Protein AF-A0AA39PGN2-F1 (afdb_monomer)

Radius of gyration: 19.52 Å; Cα contacts (8 Å, |Δi|>4): 437; chains: 1; bounding box: 48×55×51 Å

Organism: NCBI:txid153914

Secondary structure (DSSP, 8-state):
------S---------HHHHHHHHTTGGGS---EEEEEE-TT-----TTHHHH-HHHHHHHHHGGG--GGG-SPP-HHHHEEEEEE-TT-EEEEE--GGG-EEEEEEEEEEEEEEEEEESS--TTSS-GGGGTTS--SSS---TTTEEEEEEEE-TT-EEEEPTT-EEEEEEEEEEEEEEEEE--GGGHHHHHHHHHHHHHHGGGT-SS--GGGHHHHHHHHHHHHHHHHTT--HHHHHHSS---GGGG------

Structure (mmCIF, N/CA/C/O backbone):
data_AF-A0AA39PGN2-F1
#
_entry.id   AF-A0AA39PGN2-F1
#
loop_
_atom_site.group_PDB
_atom_site.id
_atom_site.type_symbol
_atom_site.label_atom_id
_atom_site.label_alt_id
_atom_site.label_comp_id
_atom_site.label_asym_id
_atom_site.label_entity_id
_atom_site.label_seq_id
_atom_site.pdbx_PDB_ins_code
_atom_site.Cartn_x
_atom_site.Cartn_y
_atom_site.Cartn_z
_atom_site.occupancy
_atom_site.B_iso_or_equiv
_atom_site.auth_seq_id
_atom_site.auth_comp_id
_atom_site.auth_asym_id
_atom_site.auth_atom_id
_atom_site.pdbx_PDB_model_num
ATOM 1 N N . MET A 1 1 ? -18.415 17.694 -13.415 1.00 31.69 1 MET A N 1
ATOM 2 C CA . MET A 1 1 ? -19.362 16.701 -12.862 1.00 31.69 1 MET A CA 1
ATOM 3 C C . MET A 1 1 ? -19.244 16.728 -11.344 1.00 31.69 1 MET A C 1
ATOM 5 O O . MET A 1 1 ? -18.151 16.452 -10.867 1.00 31.69 1 MET A O 1
ATOM 9 N N . PRO A 1 2 ? -20.279 17.119 -10.584 1.00 32.47 2 PRO A N 1
ATOM 10 C CA . PRO A 1 2 ? -20.216 17.149 -9.128 1.00 32.47 2 PRO A CA 1
ATOM 11 C C . PRO A 1 2 ? -20.753 15.826 -8.560 1.00 32.47 2 PRO A C 1
ATOM 13 O O . PRO A 1 2 ? -21.958 15.642 -8.433 1.00 32.47 2 PRO A O 1
ATOM 16 N N . LEU A 1 3 ? -19.855 14.893 -8.248 1.00 35.69 3 LEU A N 1
ATOM 17 C CA . LEU A 1 3 ? -20.137 13.663 -7.494 1.00 35.69 3 LEU A CA 1
ATOM 18 C C . LEU A 1 3 ? -19.070 13.539 -6.406 1.00 35.69 3 LEU A C 1
ATOM 20 O O . LEU A 1 3 ? -18.087 12.825 -6.562 1.00 35.69 3 LEU A O 1
ATOM 24 N N . LEU A 1 4 ? -19.188 14.334 -5.344 1.00 40.91 4 LEU A N 1
ATOM 25 C CA . LEU A 1 4 ? -18.175 14.361 -4.288 1.00 40.91 4 LEU A CA 1
ATOM 26 C C . LEU A 1 4 ? -18.772 14.849 -2.967 1.00 40.91 4 LEU A C 1
ATOM 28 O O . LEU A 1 4 ? -18.291 15.822 -2.407 1.00 40.91 4 LEU A O 1
ATOM 32 N N . ASP A 1 5 ? -19.845 14.217 -2.474 1.00 38.22 5 ASP A N 1
ATOM 33 C CA . ASP A 1 5 ? -20.341 14.581 -1.135 1.00 38.22 5 ASP A CA 1
ATOM 34 C C . ASP A 1 5 ? -21.150 13.507 -0.387 1.00 38.22 5 ASP A C 1
ATOM 36 O O . ASP A 1 5 ? -22.209 13.792 0.165 1.00 38.22 5 ASP A O 1
ATOM 40 N N . ARG A 1 6 ? -20.693 12.246 -0.372 1.00 40.28 6 ARG A N 1
ATOM 41 C CA . ARG A 1 6 ? -21.237 11.224 0.554 1.00 40.28 6 ARG A CA 1
ATOM 42 C C . ARG A 1 6 ? -20.185 10.248 1.091 1.00 40.28 6 ARG A C 1
ATOM 44 O O . ARG A 1 6 ? -20.449 9.058 1.220 1.00 40.28 6 ARG A O 1
ATOM 51 N N . ARG A 1 7 ? -18.987 10.730 1.441 1.00 50.00 7 ARG A N 1
ATOM 52 C CA . ARG A 1 7 ? -18.107 9.950 2.332 1.00 50.00 7 ARG A CA 1
ATOM 53 C C . ARG A 1 7 ? -18.645 10.097 3.758 1.00 50.00 7 ARG A C 1
ATOM 55 O O . ARG A 1 7 ? -18.981 11.209 4.160 1.00 50.00 7 ARG A O 1
ATOM 62 N N . LEU A 1 8 ? -18.699 9.015 4.541 1.00 46.84 8 LEU A N 1
ATOM 63 C CA . LEU A 1 8 ? -18.742 9.155 6.003 1.00 46.84 8 LEU A CA 1
ATOM 64 C C . LEU A 1 8 ? -17.598 10.109 6.390 1.00 46.84 8 LEU A C 1
ATOM 66 O O . LEU A 1 8 ? -16.483 9.894 5.903 1.00 46.84 8 LEU A O 1
ATOM 70 N N . PRO A 1 9 ? -17.834 11.173 7.179 1.00 51.56 9 PRO A N 1
ATOM 71 C CA . PRO A 1 9 ? -16.812 12.181 7.414 1.00 51.56 9 PRO A CA 1
ATOM 72 C C . PRO A 1 9 ? -15.645 11.549 8.176 1.00 51.56 9 PRO A C 1
ATOM 74 O O . PRO A 1 9 ? -15.679 11.389 9.394 1.00 51.56 9 PRO A O 1
ATOM 77 N N . THR A 1 10 ? -14.598 11.165 7.446 1.00 60.06 10 THR A N 1
ATOM 78 C CA . THR A 1 10 ? -13.300 10.859 8.035 1.00 60.06 10 THR A CA 1
ATOM 79 C C . THR A 1 10 ? -12.721 12.187 8.491 1.00 60.06 10 THR A C 1
ATOM 81 O O . THR A 1 10 ? -12.282 12.999 7.679 1.00 60.06 10 THR A O 1
ATOM 84 N N . VAL A 1 11 ? -12.777 12.442 9.795 1.00 71.50 11 VAL A N 1
ATOM 85 C CA . VAL A 1 11 ? -12.178 13.641 10.378 1.00 71.50 11 VAL A CA 1
ATOM 86 C C . VAL A 1 11 ? -10.692 13.371 10.561 1.00 71.50 11 VAL A C 1
ATOM 88 O O . VAL A 1 11 ? -10.292 12.598 11.432 1.00 71.50 11 VAL A O 1
ATOM 91 N N . ILE A 1 12 ? -9.871 14.006 9.729 1.00 78.12 12 ILE A N 1
ATOM 92 C CA . ILE A 1 12 ? -8.421 13.992 9.907 1.00 78.12 12 ILE A CA 1
ATOM 93 C C . ILE A 1 12 ? -8.101 14.856 11.127 1.00 78.12 12 ILE A C 1
ATOM 95 O O . ILE A 1 12 ? -8.430 16.041 11.168 1.00 78.12 12 ILE A O 1
ATOM 99 N N . ILE A 1 13 ? -7.462 14.251 12.125 1.00 83.12 13 ILE A N 1
ATOM 100 C CA . ILE A 1 13 ? -6.995 14.936 13.328 1.00 83.12 13 ILE A CA 1
ATOM 101 C C . ILE A 1 13 ? -5.480 14.788 13.447 1.00 83.12 13 ILE A C 1
ATOM 103 O O . ILE A 1 13 ? -4.936 13.704 13.245 1.00 83.12 13 ILE A O 1
ATOM 107 N N . THR A 1 14 ? -4.798 15.863 13.833 1.00 86.50 14 THR A N 1
ATOM 108 C CA . THR A 1 14 ? -3.383 15.802 14.216 1.00 86.50 14 THR A CA 1
ATOM 109 C C . THR A 1 14 ? -3.296 15.551 15.716 1.00 86.50 14 THR A C 1
ATOM 111 O O . THR A 1 14 ? -3.835 16.317 16.516 1.00 86.50 14 THR A O 1
ATOM 114 N N . SER A 1 15 ? -2.637 14.466 16.121 1.00 89.88 15 SER A N 1
ATOM 115 C CA . SER A 1 15 ? -2.435 14.134 17.533 1.00 89.88 15 SER A CA 1
ATOM 116 C C . SER A 1 15 ? -1.174 13.296 17.737 1.00 89.88 15 SER A C 1
ATOM 118 O O . SER A 1 15 ? -0.459 12.987 16.787 1.00 89.88 15 SER A O 1
ATOM 120 N N . THR A 1 16 ? -0.889 12.936 18.985 1.00 92.69 16 THR A N 1
ATOM 121 C CA . THR A 1 16 ? 0.249 12.085 19.342 1.00 92.69 16 THR A CA 1
ATOM 122 C C . THR A 1 16 ? -0.162 10.615 19.405 1.00 92.69 16 THR A C 1
ATOM 124 O O . THR A 1 16 ? -1.328 10.283 19.636 1.00 92.69 16 THR A O 1
ATOM 127 N N . LEU A 1 17 ? 0.812 9.708 19.290 1.00 93.00 17 LEU A N 1
ATOM 128 C CA . LEU A 1 17 ? 0.588 8.282 19.558 1.00 93.00 17 LEU A CA 1
ATOM 129 C C . LEU A 1 17 ? 0.125 8.015 20.993 1.00 93.00 17 LEU A C 1
ATOM 131 O O . LEU A 1 17 ? -0.643 7.084 21.226 1.00 93.00 17 LEU A O 1
ATOM 135 N N . GLN A 1 18 ? 0.514 8.874 21.941 1.00 95.44 18 GLN A N 1
ATOM 136 C CA . GLN A 1 18 ? 0.016 8.808 23.311 1.00 95.44 18 GLN A CA 1
ATOM 137 C C . GLN A 1 18 ? -1.508 8.970 23.366 1.00 95.44 18 GLN A C 1
ATOM 139 O O . GLN A 1 18 ? -2.159 8.299 24.159 1.00 95.44 18 GLN A O 1
ATOM 144 N N . THR A 1 19 ? -2.103 9.808 22.511 1.00 95.50 19 THR A N 1
ATOM 145 C CA . THR A 1 19 ? -3.565 9.927 22.415 1.00 95.50 19 THR A CA 1
ATOM 146 C C . THR A 1 19 ? -4.197 8.614 21.966 1.00 95.50 19 THR A C 1
ATOM 148 O O . THR A 1 19 ? -5.158 8.168 22.585 1.00 95.50 19 THR A O 1
ATOM 151 N N . VAL A 1 20 ? -3.645 7.967 20.933 1.00 95.50 20 VAL A N 1
ATOM 152 C CA . VAL A 1 20 ? -4.143 6.669 20.441 1.00 95.50 20 VAL A CA 1
ATOM 153 C C . VAL A 1 20 ? -4.068 5.613 21.546 1.00 95.50 20 VAL A C 1
ATOM 155 O O . VAL A 1 20 ? -5.051 4.920 21.801 1.00 95.50 20 VAL A O 1
ATOM 158 N N . LEU A 1 21 ? -2.942 5.555 22.263 1.00 95.81 21 LEU A N 1
ATOM 159 C CA . LEU A 1 21 ? -2.748 4.657 23.401 1.00 95.81 21 LEU A CA 1
ATOM 160 C C . LEU A 1 21 ? -3.750 4.933 24.531 1.00 95.81 21 LEU A C 1
ATOM 162 O O . LEU A 1 21 ? -4.375 4.007 25.052 1.00 95.81 21 LEU A O 1
ATOM 166 N N . ASN A 1 22 ? -3.929 6.203 24.899 1.00 97.19 22 ASN A N 1
ATOM 167 C CA . ASN A 1 22 ? -4.840 6.613 25.965 1.00 97.19 22 ASN A CA 1
ATOM 168 C C . ASN A 1 22 ? -6.299 6.292 25.623 1.00 97.19 22 ASN A C 1
ATOM 170 O O . ASN A 1 22 ? -7.040 5.857 26.499 1.00 97.19 22 ASN A O 1
ATOM 174 N N . GLU A 1 23 ? -6.731 6.513 24.379 1.00 96.62 23 GLU A N 1
ATOM 175 C CA . GLU A 1 23 ? -8.086 6.154 23.950 1.00 96.62 23 GLU A CA 1
ATOM 176 C C . GLU A 1 23 ? -8.268 4.635 23.890 1.00 96.62 23 GLU A C 1
ATOM 178 O O . GLU A 1 23 ? -9.234 4.125 24.453 1.00 96.62 23 GLU A O 1
ATOM 183 N N . GLY A 1 24 ? -7.310 3.895 23.323 1.00 95.50 24 GLY A N 1
ATOM 184 C CA . GLY A 1 24 ? -7.363 2.431 23.272 1.00 95.50 24 GLY A CA 1
ATOM 185 C C . GLY A 1 24 ? -7.399 1.772 24.656 1.00 95.50 24 GLY A C 1
ATOM 186 O O . GLY A 1 24 ? -8.099 0.776 24.846 1.00 95.50 24 GLY A O 1
ATOM 187 N N . SER A 1 25 ? -6.722 2.359 25.649 1.00 96.31 25 SER A N 1
ATOM 188 C CA . SER A 1 25 ? -6.693 1.863 27.036 1.00 96.31 25 SER A CA 1
ATOM 189 C C . SER A 1 25 ? -8.029 2.021 27.772 1.00 96.31 25 SER A C 1
ATOM 191 O O . SER A 1 25 ? -8.264 1.349 28.773 1.00 96.31 25 SER A O 1
ATOM 193 N N . LYS A 1 26 ? -8.937 2.877 27.283 1.00 96.81 26 LYS A N 1
ATOM 194 C CA . LYS A 1 26 ? -10.293 3.040 27.845 1.00 96.81 26 LYS A CA 1
ATOM 195 C C . LYS A 1 26 ? -11.265 1.944 27.383 1.00 96.81 26 LYS A C 1
ATOM 197 O O . LYS A 1 26 ? -12.431 1.954 27.793 1.00 96.81 26 LYS A O 1
ATOM 202 N N . GLY A 1 27 ? -10.831 1.024 26.516 1.00 92.50 27 GLY A N 1
ATOM 203 C CA . GLY A 1 27 ? -11.679 -0.018 25.935 1.00 92.50 27 GLY A CA 1
ATOM 204 C C . GLY A 1 27 ? -12.898 0.578 25.226 1.00 92.50 27 GLY A C 1
ATOM 205 O O . GLY A 1 27 ? -12.787 1.572 24.514 1.00 92.50 27 GLY A O 1
ATOM 206 N N . LYS A 1 28 ? -14.094 0.029 25.483 1.00 91.81 28 LYS A N 1
ATOM 207 C CA . LYS A 1 28 ? -15.359 0.465 24.850 1.00 91.81 28 LYS A CA 1
ATOM 208 C C . LYS A 1 28 ? -15.760 1.924 25.130 1.00 91.81 28 LYS A C 1
ATOM 210 O O . LYS A 1 28 ? -16.678 2.424 24.491 1.00 91.81 28 LYS A O 1
ATOM 215 N N . LYS A 1 29 ? -15.130 2.594 26.103 1.00 94.81 29 LYS A N 1
ATOM 216 C CA . LYS A 1 29 ? -15.388 4.010 26.433 1.00 94.81 29 LYS A CA 1
ATOM 217 C C . LYS A 1 29 ? -14.447 4.975 25.703 1.00 94.81 29 LYS A C 1
ATOM 219 O O . LYS A 1 29 ? -14.624 6.186 25.815 1.00 94.81 29 LYS A O 1
ATOM 224 N N . GLY A 1 30 ? -13.414 4.457 25.039 1.00 94.19 30 GLY A N 1
ATOM 225 C CA . GLY A 1 30 ? -12.457 5.251 24.277 1.00 94.19 30 GLY A CA 1
ATOM 226 C C . GLY A 1 30 ? -12.995 5.667 22.917 1.00 94.19 30 GLY A C 1
ATOM 227 O O . GLY A 1 30 ? -13.927 5.066 22.383 1.00 94.19 30 GLY A O 1
ATOM 228 N N . ARG A 1 31 ? -12.385 6.701 22.337 1.00 94.62 31 ARG A N 1
ATOM 229 C CA . ARG A 1 31 ? -12.633 7.050 20.934 1.00 94.62 31 ARG A CA 1
ATOM 230 C C . ARG A 1 31 ? -11.958 6.046 20.004 1.00 94.62 31 ARG A C 1
ATOM 232 O O . ARG A 1 31 ? -10.820 5.642 20.234 1.00 94.62 31 ARG A O 1
ATOM 239 N N . VAL A 1 32 ? -12.640 5.715 18.913 1.00 94.81 32 VAL A N 1
ATOM 240 C CA . VAL A 1 32 ? -12.079 4.904 17.831 1.00 94.81 32 VAL A CA 1
ATOM 241 C C . VAL A 1 32 ? -11.135 5.777 17.010 1.00 94.81 32 VAL A C 1
ATOM 243 O O . VAL A 1 32 ? -11.575 6.680 16.302 1.00 94.81 32 VAL A O 1
ATOM 246 N N . LEU A 1 33 ? -9.833 5.529 17.137 1.00 94.88 33 LEU A N 1
ATOM 247 C CA . LEU A 1 33 ? -8.782 6.256 16.431 1.00 94.88 33 LEU A CA 1
ATOM 248 C C . LEU A 1 33 ? -7.960 5.307 15.561 1.00 94.88 33 LEU A C 1
ATOM 250 O O . LEU A 1 33 ? -7.713 4.160 15.936 1.00 94.88 33 LEU A O 1
ATOM 254 N N . ASN A 1 34 ? -7.504 5.814 14.418 1.00 93.62 34 ASN A N 1
ATOM 255 C CA . ASN A 1 34 ? -6.665 5.077 13.484 1.00 93.62 34 ASN A CA 1
ATOM 256 C C . ASN A 1 34 ? -5.483 5.947 13.045 1.00 93.62 34 ASN A C 1
ATOM 258 O O . ASN A 1 34 ? -5.662 6.909 12.299 1.00 93.62 34 ASN A O 1
ATOM 262 N N . ALA A 1 35 ? -4.281 5.633 13.523 1.00 93.88 35 ALA A N 1
ATOM 263 C CA . ALA A 1 35 ? -3.056 6.236 13.018 1.00 93.88 35 ALA A CA 1
ATOM 264 C C . ALA A 1 35 ? -2.608 5.455 11.778 1.00 93.88 35 ALA A C 1
ATOM 266 O O . ALA A 1 35 ? -2.071 4.356 11.904 1.00 93.88 35 ALA A O 1
ATOM 267 N N . LEU A 1 36 ? -2.882 6.023 10.599 1.00 84.69 36 LEU A N 1
ATOM 268 C CA . LEU A 1 36 ? -2.735 5.358 9.299 1.00 84.69 36 LEU A CA 1
ATOM 269 C C . LEU A 1 36 ? -1.333 5.436 8.684 1.00 84.69 36 LEU A C 1
ATOM 271 O O . LEU A 1 36 ? -1.004 4.653 7.801 1.00 84.69 36 LEU A O 1
ATOM 275 N N . THR A 1 37 ? -0.504 6.387 9.105 1.00 81.94 37 THR A N 1
ATOM 276 C CA . THR A 1 37 ? 0.806 6.585 8.476 1.00 81.94 37 THR A CA 1
ATOM 277 C C . THR A 1 37 ? 1.794 7.086 9.508 1.00 81.94 37 THR A C 1
ATOM 279 O O . THR A 1 37 ? 1.887 8.281 9.784 1.00 81.94 37 THR A O 1
ATOM 282 N N . LEU A 1 38 ? 2.521 6.153 10.114 1.00 92.62 38 LEU A N 1
ATOM 283 C CA . LEU A 1 38 ? 3.641 6.446 11.002 1.00 92.62 38 LEU A CA 1
ATOM 284 C C . LEU A 1 38 ? 4.920 6.095 10.244 1.00 92.62 38 LEU A C 1
ATOM 286 O O . LEU A 1 38 ? 5.187 4.908 10.099 1.00 92.62 38 LEU A O 1
ATOM 290 N N . PRO A 1 39 ? 5.698 7.054 9.717 1.00 92.81 39 PRO A N 1
ATOM 291 C CA . PRO A 1 39 ? 6.915 6.728 8.980 1.00 92.81 39 PRO A CA 1
ATOM 292 C C . PRO A 1 39 ? 7.916 5.960 9.850 1.00 92.81 39 PRO A C 1
ATOM 294 O O . PRO A 1 39 ? 8.272 6.406 10.940 1.00 92.81 39 PRO A O 1
ATOM 297 N N . MET A 1 40 ? 8.399 4.825 9.346 1.00 93.19 40 MET A N 1
ATOM 298 C CA . MET A 1 40 ? 9.321 3.917 10.041 1.00 93.19 40 MET A CA 1
ATOM 299 C C . MET A 1 40 ? 10.557 3.604 9.170 1.00 93.19 40 MET A C 1
ATOM 301 O O . MET A 1 40 ? 10.855 2.433 8.915 1.00 93.19 40 MET A O 1
ATOM 305 N N . PRO A 1 41 ? 11.311 4.618 8.689 1.00 91.69 41 PRO A N 1
ATOM 306 C CA . PRO A 1 41 ? 12.370 4.437 7.684 1.00 91.69 41 PRO A CA 1
ATOM 307 C C . PRO A 1 41 ? 13.551 3.579 8.157 1.00 91.69 41 PRO A C 1
ATOM 309 O O . PRO A 1 41 ? 14.282 3.037 7.334 1.00 91.69 41 PRO A O 1
ATOM 312 N N . ASN A 1 42 ? 13.739 3.456 9.473 1.00 86.88 42 ASN A N 1
ATOM 313 C CA . ASN A 1 42 ? 14.859 2.738 10.086 1.00 86.88 42 ASN A CA 1
ATOM 314 C C . ASN A 1 42 ? 14.466 1.351 10.615 1.00 86.88 42 ASN A C 1
A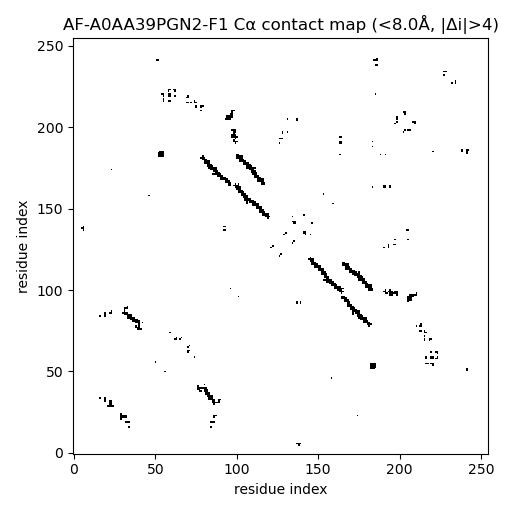TOM 316 O O . ASN A 1 42 ? 15.275 0.687 11.261 1.00 86.88 42 ASN A O 1
ATOM 320 N N . THR A 1 43 ? 13.221 0.920 10.402 1.00 81.62 43 THR A N 1
ATOM 321 C CA . THR A 1 43 ? 12.741 -0.363 10.917 1.00 81.62 43 THR A CA 1
ATOM 322 C C . THR A 1 43 ? 13.175 -1.501 10.010 1.00 81.62 43 THR A C 1
ATOM 324 O O . THR A 1 43 ? 12.832 -1.552 8.833 1.00 81.62 43 THR A O 1
ATOM 327 N N . THR A 1 44 ? 13.908 -2.444 10.592 1.00 67.88 44 THR A N 1
ATOM 328 C CA . THR A 1 44 ? 14.438 -3.636 9.931 1.00 67.88 44 THR A CA 1
ATOM 329 C C . THR A 1 44 ? 13.790 -4.888 10.509 1.00 67.88 44 THR A C 1
ATOM 331 O O . THR A 1 44 ? 14.445 -5.734 11.115 1.00 67.88 44 THR A O 1
ATOM 334 N N . LEU A 1 45 ? 12.474 -5.018 10.336 1.00 72.31 45 LEU A N 1
ATOM 335 C CA . LEU A 1 45 ? 11.818 -6.296 10.594 1.00 72.31 45 LEU A CA 1
ATOM 336 C C . LEU A 1 45 ? 12.164 -7.243 9.444 1.00 72.31 45 LEU A C 1
ATOM 338 O O . LEU A 1 45 ? 11.759 -7.036 8.297 1.00 72.31 45 LEU A O 1
ATOM 342 N N . GLN A 1 46 ? 12.993 -8.244 9.748 1.00 68.00 46 GLN A N 1
ATOM 343 C CA . GLN A 1 46 ? 13.375 -9.246 8.767 1.00 68.00 46 GLN A CA 1
ATOM 344 C C . GLN A 1 46 ? 12.155 -10.072 8.381 1.00 68.00 46 GLN A C 1
ATOM 346 O O . GLN A 1 46 ? 11.499 -10.689 9.214 1.00 68.00 46 GLN A O 1
ATOM 351 N N . SER A 1 47 ? 11.891 -10.100 7.087 1.00 73.81 47 SER A N 1
ATOM 352 C CA . SER A 1 47 ? 10.897 -10.960 6.471 1.00 73.81 47 SER A CA 1
ATOM 353 C C . SER A 1 47 ? 11.614 -11.749 5.391 1.00 73.81 47 SER A C 1
ATOM 355 O O . SER A 1 47 ? 12.138 -11.142 4.448 1.00 73.81 47 SER A O 1
ATOM 357 N N . ALA A 1 48 ? 11.648 -13.074 5.536 1.00 74.06 48 ALA A N 1
ATOM 358 C CA . ALA A 1 48 ? 12.123 -13.951 4.475 1.00 74.06 48 ALA A CA 1
ATOM 359 C C . ALA A 1 48 ? 11.404 -13.595 3.159 1.00 74.06 48 ALA A C 1
ATOM 361 O O . ALA A 1 48 ? 10.254 -13.152 3.181 1.00 74.06 48 ALA A O 1
ATOM 362 N N . LEU A 1 49 ? 12.093 -13.746 2.026 1.00 80.12 49 LEU A N 1
ATOM 363 C CA . LEU A 1 49 ? 11.560 -13.533 0.672 1.00 80.12 49 LEU A CA 1
ATOM 364 C C . LEU A 1 49 ? 11.231 -12.078 0.277 1.00 80.12 49 LEU A C 1
ATOM 366 O O . LEU A 1 49 ? 11.049 -11.806 -0.905 1.00 80.12 49 LEU A O 1
ATOM 370 N N . PHE A 1 50 ? 11.204 -11.094 1.190 1.00 89.25 50 PHE A N 1
ATOM 371 C CA . PHE A 1 50 ? 10.858 -9.716 0.787 1.00 89.25 50 PHE A CA 1
ATOM 372 C C . PHE A 1 50 ? 11.831 -9.137 -0.244 1.00 89.25 50 PHE A C 1
ATOM 374 O O . PHE A 1 50 ? 11.409 -8.488 -1.195 1.00 89.25 50 PHE A O 1
ATOM 381 N N . HIS A 1 51 ? 13.127 -9.413 -0.092 1.00 85.81 51 HIS A N 1
ATOM 382 C CA . HIS A 1 51 ? 14.133 -8.994 -1.068 1.00 85.81 51 HIS A CA 1
ATOM 383 C C . HIS A 1 51 ? 13.962 -9.663 -2.440 1.00 85.81 51 HIS A C 1
ATOM 385 O O . HIS A 1 51 ? 14.413 -9.095 -3.429 1.00 85.81 51 HIS A O 1
ATOM 391 N N . GLU A 1 52 ? 13.298 -10.819 -2.503 1.00 86.25 52 GLU A N 1
ATOM 392 C CA . GLU A 1 52 ? 13.034 -11.551 -3.746 1.00 86.25 52 GLU A CA 1
ATOM 393 C C . GLU A 1 52 ? 11.852 -10.956 -4.516 1.00 86.25 52 GLU A C 1
ATOM 395 O O . GLU A 1 52 ? 11.814 -11.037 -5.734 1.00 86.25 52 GLU A O 1
ATOM 400 N N . VAL A 1 53 ? 10.903 -10.301 -3.840 1.00 89.12 53 VAL A N 1
ATOM 401 C CA . VAL A 1 53 ? 9.742 -9.673 -4.503 1.00 89.12 53 VAL A CA 1
ATOM 402 C C . VAL A 1 53 ? 9.899 -8.159 -4.681 1.00 89.12 53 VAL A C 1
ATOM 404 O O . VAL A 1 53 ? 9.312 -7.557 -5.577 1.00 89.12 53 VAL A O 1
ATOM 407 N N . ALA A 1 54 ? 10.720 -7.509 -3.856 1.00 92.75 54 ALA A N 1
ATOM 408 C CA . ALA A 1 54 ? 10.907 -6.062 -3.851 1.00 92.75 54 ALA A CA 1
ATOM 409 C C . ALA A 1 54 ? 11.997 -5.599 -4.838 1.00 92.75 54 ALA A C 1
ATOM 411 O O . ALA A 1 54 ? 12.982 -4.975 -4.439 1.00 92.75 54 ALA A O 1
ATOM 412 N N . SER A 1 55 ? 11.808 -5.842 -6.139 1.00 93.00 55 SER A N 1
ATOM 413 C CA . SER A 1 55 ? 12.818 -5.570 -7.182 1.00 93.00 55 SER A CA 1
ATOM 414 C C . SER A 1 55 ? 13.335 -4.124 -7.209 1.00 93.00 55 SER A C 1
ATOM 416 O O . SER A 1 55 ? 14.492 -3.885 -7.557 1.00 93.00 55 SER A O 1
ATOM 418 N N . HIS A 1 56 ? 12.516 -3.151 -6.798 1.00 93.00 56 HIS A N 1
ATOM 419 C CA . HIS A 1 56 ? 12.942 -1.753 -6.663 1.00 93.00 56 HIS A CA 1
ATOM 420 C C . HIS A 1 56 ? 14.156 -1.557 -5.730 1.00 93.00 56 HIS A C 1
ATOM 422 O O . HIS A 1 56 ? 14.957 -0.654 -5.969 1.00 93.00 56 HIS A O 1
ATOM 428 N N . LEU A 1 57 ? 14.341 -2.402 -4.706 1.00 92.12 57 LEU A N 1
ATOM 429 C CA . LEU A 1 57 ? 15.491 -2.321 -3.798 1.00 92.12 57 LEU A CA 1
ATOM 430 C C . LEU A 1 57 ? 16.805 -2.623 -4.529 1.00 92.12 57 LEU A C 1
ATOM 432 O O . LEU A 1 57 ? 17.771 -1.863 -4.412 1.00 92.12 57 LEU A O 1
ATOM 436 N N . GLU A 1 58 ? 16.833 -3.700 -5.318 1.00 91.00 58 GLU A N 1
ATOM 437 C CA . GLU A 1 58 ? 18.010 -4.060 -6.114 1.00 91.00 58 GLU A CA 1
ATOM 438 C C . GLU A 1 58 ? 18.233 -3.044 -7.240 1.00 91.00 58 GLU A C 1
ATOM 440 O O . GLU A 1 58 ? 19.363 -2.605 -7.461 1.00 91.00 58 GLU A O 1
ATOM 445 N N . ALA A 1 59 ? 17.158 -2.575 -7.885 1.00 92.00 59 ALA A N 1
ATOM 446 C CA . ALA A 1 59 ? 17.245 -1.528 -8.896 1.00 92.00 59 ALA A CA 1
ATOM 447 C C . ALA A 1 59 ? 17.911 -0.260 -8.339 1.00 92.00 59 ALA A C 1
ATOM 449 O O . ALA A 1 59 ? 18.874 0.232 -8.931 1.00 92.00 59 ALA A O 1
ATOM 450 N N . CYS A 1 60 ? 17.479 0.230 -7.171 1.00 91.38 60 CYS A N 1
ATOM 451 C CA . CYS A 1 60 ? 18.098 1.372 -6.492 1.00 91.38 60 CYS A CA 1
ATOM 452 C C . CYS A 1 60 ? 19.578 1.127 -6.176 1.00 91.38 60 CYS A C 1
ATOM 454 O O . CYS A 1 60 ? 20.419 1.988 -6.439 1.00 91.38 60 CYS A O 1
ATOM 456 N N . LYS A 1 61 ? 19.920 -0.052 -5.650 1.00 89.56 61 LYS A N 1
ATOM 457 C CA . LYS A 1 61 ? 21.302 -0.418 -5.314 1.00 89.56 61 LYS A CA 1
ATOM 458 C C . LYS A 1 61 ? 22.216 -0.413 -6.543 1.00 89.56 61 LYS A C 1
ATOM 460 O O . LYS A 1 61 ? 23.292 0.178 -6.496 1.00 89.56 61 LYS A O 1
ATOM 465 N N . VAL A 1 62 ? 21.788 -1.027 -7.646 1.00 88.00 62 VAL A N 1
ATOM 466 C CA . VAL A 1 62 ? 22.590 -1.174 -8.876 1.00 88.00 62 VAL A CA 1
ATOM 467 C C . VAL A 1 62 ? 22.764 0.147 -9.625 1.00 88.00 62 VAL A C 1
ATOM 469 O O . VAL A 1 62 ? 23.772 0.341 -10.311 1.00 88.00 62 VAL A O 1
ATOM 472 N N . THR A 1 63 ? 21.781 1.040 -9.527 1.00 89.31 63 THR A N 1
ATOM 473 C CA . THR A 1 63 ? 21.734 2.285 -10.307 1.00 89.31 63 THR A CA 1
ATOM 474 C C . THR A 1 63 ? 22.186 3.517 -9.525 1.00 89.31 63 THR A C 1
ATOM 476 O O . THR A 1 63 ? 22.397 4.564 -10.133 1.00 89.31 63 THR A O 1
ATOM 479 N N . ARG A 1 64 ? 22.435 3.400 -8.211 1.00 83.94 64 ARG A N 1
ATOM 480 C CA . ARG A 1 64 ? 22.956 4.489 -7.362 1.00 83.94 64 ARG A CA 1
ATOM 481 C C . ARG A 1 64 ? 24.239 5.126 -7.915 1.00 83.94 64 ARG A C 1
ATOM 483 O O . ARG A 1 64 ? 24.456 6.314 -7.716 1.00 83.94 64 ARG A O 1
ATOM 490 N N . SER A 1 65 ? 25.079 4.362 -8.615 1.00 79.38 65 SER A N 1
ATOM 491 C CA . SER A 1 65 ? 26.347 4.849 -9.178 1.00 79.38 65 SER A CA 1
ATOM 492 C C . SER A 1 65 ? 26.231 5.511 -10.557 1.00 79.38 65 SER A C 1
ATOM 494 O O . SER A 1 65 ? 27.237 5.987 -11.072 1.00 79.38 65 SER A O 1
ATOM 496 N N . ILE A 1 66 ? 25.039 5.562 -11.166 1.00 80.31 66 ILE A N 1
ATOM 497 C CA . ILE A 1 66 ? 24.850 6.109 -12.525 1.00 80.31 66 ILE A CA 1
ATOM 498 C C . ILE A 1 66 ? 25.057 7.638 -12.567 1.00 80.31 66 ILE A C 1
ATOM 500 O O . ILE A 1 66 ? 25.275 8.186 -13.643 1.00 80.31 66 ILE A O 1
ATOM 504 N N . GLY A 1 67 ? 25.048 8.327 -11.418 1.00 69.44 67 GLY A N 1
ATOM 505 C CA . GLY A 1 67 ? 25.452 9.738 -11.319 1.00 69.44 67 GLY A CA 1
ATOM 506 C C . GLY A 1 67 ? 24.557 10.720 -12.083 1.00 69.44 67 GLY A C 1
ATOM 507 O O . GLY A 1 67 ? 25.001 11.808 -12.425 1.00 69.44 67 GLY A O 1
ATOM 508 N N . SER A 1 68 ? 23.314 10.334 -12.386 1.00 77.50 68 SER A N 1
ATOM 509 C CA . SER A 1 68 ? 22.326 11.200 -13.037 1.00 77.50 68 SER A CA 1
ATOM 510 C C . SER A 1 68 ? 21.549 12.001 -11.996 1.00 77.50 68 SER A C 1
ATOM 512 O O . SER A 1 68 ? 21.061 11.411 -11.034 1.00 77.50 68 SER A O 1
ATOM 514 N N . ASP A 1 69 ? 21.338 13.297 -12.238 1.00 75.94 69 ASP A N 1
ATOM 515 C CA . ASP A 1 69 ? 20.514 14.168 -11.383 1.00 75.94 69 ASP A CA 1
ATOM 516 C C . ASP A 1 69 ? 19.099 13.607 -11.153 1.00 75.94 69 ASP A C 1
ATOM 518 O O . ASP A 1 69 ? 18.545 13.722 -10.063 1.00 75.94 69 ASP A O 1
ATOM 522 N N . LEU A 1 70 ? 18.535 12.914 -12.151 1.00 71.50 70 LEU A N 1
ATOM 523 C CA . LEU A 1 70 ? 17.225 12.256 -12.052 1.00 71.50 70 LEU A CA 1
ATOM 524 C C . LEU A 1 70 ? 17.214 11.079 -11.062 1.00 71.50 70 LEU A C 1
ATOM 526 O O . LEU A 1 70 ? 16.174 10.767 -10.489 1.00 71.50 70 LEU A O 1
ATOM 530 N N . LEU A 1 71 ? 18.363 10.431 -10.861 1.00 81.00 71 LEU A N 1
ATOM 531 C CA . LEU A 1 71 ? 18.560 9.320 -9.921 1.00 81.00 71 LEU A CA 1
ATOM 532 C C . LEU A 1 71 ? 19.250 9.770 -8.623 1.00 81.00 71 LEU A C 1
ATOM 534 O O . LEU A 1 71 ? 19.514 8.941 -7.754 1.00 81.00 71 LEU A O 1
ATOM 538 N N . ALA A 1 72 ? 19.561 11.064 -8.494 1.00 79.25 72 ALA A N 1
ATOM 539 C CA . ALA A 1 72 ? 20.193 11.644 -7.312 1.00 79.25 72 ALA A CA 1
ATOM 540 C C . ALA A 1 72 ? 19.188 11.928 -6.185 1.00 79.25 72 ALA A C 1
ATOM 542 O O . ALA A 1 72 ? 19.594 12.228 -5.060 1.00 79.25 72 ALA A O 1
ATOM 543 N N . ALA A 1 73 ? 17.883 11.836 -6.468 1.00 84.44 73 ALA A N 1
ATOM 544 C CA . ALA A 1 73 ? 16.856 12.001 -5.452 1.00 84.44 73 ALA A CA 1
ATOM 545 C C . ALA A 1 73 ? 17.020 10.951 -4.327 1.00 84.44 73 ALA A C 1
ATOM 547 O O . ALA A 1 73 ? 17.364 9.796 -4.599 1.00 84.44 73 ALA A O 1
ATOM 548 N N . PRO A 1 74 ? 16.789 11.329 -3.054 1.00 87.88 74 PRO A N 1
ATOM 549 C CA . PRO A 1 74 ? 16.939 10.412 -1.932 1.00 87.88 74 PRO A CA 1
ATOM 550 C C . PRO A 1 74 ? 16.034 9.184 -2.052 1.00 87.88 74 PRO A C 1
ATOM 552 O O . PRO A 1 74 ? 14.905 9.267 -2.532 1.00 87.88 74 PRO A O 1
ATOM 555 N N . PHE A 1 75 ? 16.510 8.048 -1.538 1.00 90.94 75 PHE A N 1
ATOM 556 C CA . PHE A 1 75 ? 15.681 6.852 -1.415 1.00 90.94 75 PHE A CA 1
ATOM 557 C C . PHE A 1 75 ? 14.493 7.135 -0.468 1.00 90.94 75 PHE A C 1
ATOM 559 O O . PHE A 1 75 ? 14.728 7.565 0.667 1.00 90.94 75 PHE A O 1
ATOM 566 N N . PRO A 1 76 ? 13.236 6.885 -0.886 1.00 93.50 76 PRO A N 1
ATOM 567 C CA . PRO A 1 76 ? 12.033 7.308 -0.166 1.00 93.50 76 PRO A CA 1
ATOM 568 C C . PRO A 1 76 ? 11.683 6.350 0.988 1.00 93.50 76 PRO A C 1
ATOM 570 O O . PRO A 1 76 ? 10.594 5.785 1.058 1.00 93.50 76 PRO A O 1
ATOM 573 N N . ALA A 1 77 ? 12.618 6.140 1.921 1.00 92.69 77 ALA A N 1
ATOM 574 C CA . ALA A 1 77 ? 12.466 5.177 3.019 1.00 92.69 77 ALA A CA 1
ATOM 575 C C . ALA A 1 77 ? 11.244 5.463 3.911 1.00 92.69 77 ALA A C 1
ATOM 577 O O . ALA A 1 77 ? 10.596 4.535 4.387 1.00 92.69 77 ALA A O 1
ATOM 578 N N . ALA A 1 78 ? 10.932 6.744 4.131 1.00 92.38 78 ALA A N 1
ATOM 579 C CA . ALA A 1 78 ? 9.811 7.175 4.965 1.00 92.38 78 ALA A CA 1
ATOM 580 C C . ALA A 1 78 ? 8.441 6.927 4.312 1.00 92.38 78 ALA A C 1
ATOM 582 O O . ALA A 1 78 ? 7.458 6.776 5.031 1.00 92.38 78 ALA A O 1
ATOM 583 N N . ALA A 1 79 ? 8.384 6.874 2.978 1.00 92.56 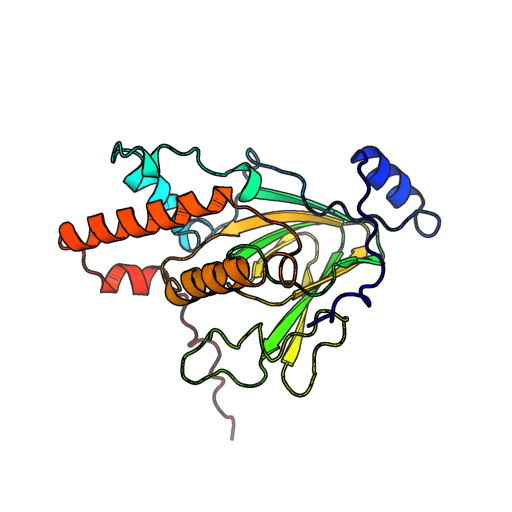79 ALA A N 1
ATOM 584 C CA . ALA A 1 79 ? 7.195 6.455 2.248 1.00 92.56 79 ALA A CA 1
ATOM 585 C C . ALA A 1 79 ? 7.093 4.928 2.176 1.00 92.56 79 ALA A C 1
ATOM 587 O O . ALA A 1 79 ? 6.011 4.382 2.317 1.00 92.56 79 ALA A O 1
ATOM 588 N N . LEU A 1 80 ? 8.217 4.226 2.003 1.00 93.69 80 LEU A N 1
ATOM 589 C CA . LEU A 1 80 ? 8.233 2.776 1.796 1.00 93.69 80 LEU A CA 1
ATOM 590 C C . LEU A 1 80 ? 8.055 1.932 3.058 1.00 93.69 80 LEU A C 1
ATOM 592 O O . LEU A 1 80 ? 7.786 0.744 2.926 1.00 93.69 80 LEU A O 1
ATOM 596 N N . SER A 1 81 ? 8.250 2.484 4.254 1.00 94.25 81 SER A N 1
ATOM 597 C CA . SER A 1 81 ? 8.146 1.750 5.518 1.00 94.25 81 SER A CA 1
ATOM 598 C C . SER A 1 81 ? 7.339 2.549 6.524 1.00 94.25 81 SER A C 1
ATOM 600 O O . SER A 1 81 ? 7.686 3.691 6.841 1.00 94.25 81 SER A O 1
ATOM 602 N N . TRP A 1 82 ? 6.287 1.938 7.058 1.00 94.94 82 TRP A N 1
ATOM 603 C CA . TRP A 1 82 ? 5.341 2.605 7.939 1.00 94.94 82 TRP A CA 1
ATOM 604 C C . TRP A 1 82 ? 4.798 1.688 9.034 1.00 94.94 82 TRP A C 1
ATOM 606 O O . TRP A 1 82 ? 4.863 0.465 8.963 1.00 94.94 82 TRP A O 1
ATOM 616 N N . GLY A 1 83 ? 4.265 2.299 10.085 1.00 94.69 83 GLY A N 1
ATOM 617 C CA . GLY A 1 83 ? 3.505 1.647 11.139 1.00 94.69 83 GLY A CA 1
ATOM 618 C C . GLY A 1 83 ? 2.054 2.120 11.165 1.00 94.69 83 GLY A C 1
ATOM 619 O O . GLY A 1 83 ? 1.743 3.252 10.788 1.00 94.69 83 GLY A O 1
ATOM 620 N N . LEU A 1 84 ? 1.187 1.253 11.677 1.00 95.19 84 LEU A N 1
ATOM 621 C CA . LEU A 1 84 ? -0.202 1.523 12.019 1.00 95.19 84 LEU A CA 1
ATOM 622 C C . LEU A 1 84 ? -0.411 1.285 13.505 1.00 95.19 84 LEU A C 1
ATOM 624 O O . LEU A 1 84 ? 0.041 0.275 14.048 1.00 95.19 84 LEU A O 1
ATOM 628 N N . ALA A 1 85 ? -1.172 2.178 14.127 1.00 96.50 85 ALA A N 1
ATOM 629 C CA . ALA A 1 85 ? -1.715 1.973 15.460 1.00 96.50 85 ALA A CA 1
ATOM 630 C C . ALA A 1 85 ? -3.214 2.259 15.430 1.00 96.50 85 ALA A C 1
ATOM 632 O O . ALA A 1 85 ? -3.638 3.386 15.162 1.00 96.50 85 ALA A O 1
ATOM 633 N N . SER A 1 86 ? -4.021 1.236 15.694 1.00 96.25 86 SER A N 1
ATOM 634 C CA . SER A 1 86 ? -5.472 1.316 15.524 1.00 96.25 86 SER A CA 1
ATOM 635 C C . SER A 1 86 ? -6.186 0.846 16.779 1.00 96.25 86 SER A C 1
ATOM 637 O O . SER A 1 86 ? -5.836 -0.185 17.351 1.00 96.25 86 SER A O 1
ATOM 639 N N . VAL A 1 87 ? -7.204 1.596 17.190 1.00 97.25 87 VAL A N 1
ATOM 640 C CA . VAL A 1 87 ? -8.137 1.193 18.245 1.00 97.25 87 VAL A CA 1
ATOM 641 C C . VAL A 1 87 ? -9.197 0.263 17.649 1.00 97.25 87 VAL A C 1
ATOM 643 O O . VAL A 1 87 ? -9.586 0.426 16.490 1.00 97.25 87 VAL A O 1
ATOM 646 N N . ALA A 1 88 ? -9.669 -0.705 18.435 1.00 96.94 88 ALA A 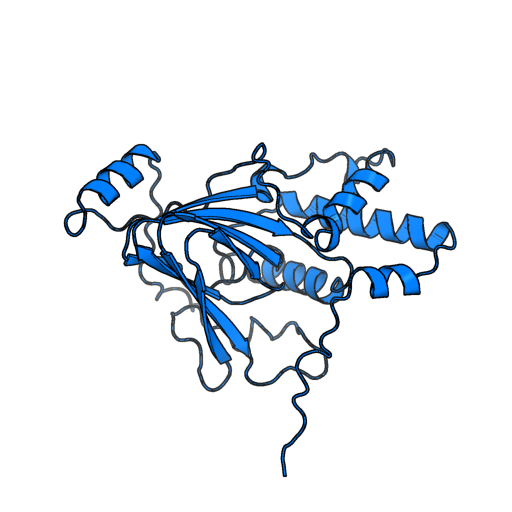N 1
ATOM 647 C CA . ALA A 1 88 ? -10.761 -1.600 18.058 1.00 96.94 88 ALA A CA 1
ATOM 648 C C . ALA A 1 88 ? -11.967 -0.821 17.494 1.00 96.94 88 ALA A C 1
ATOM 650 O O . ALA A 1 88 ? -12.364 0.214 18.033 1.00 96.94 88 ALA A O 1
ATOM 651 N N . GLY A 1 89 ? -12.536 -1.316 16.395 1.00 94.75 89 GLY A N 1
ATOM 652 C CA . GLY A 1 89 ? -13.613 -0.671 15.643 1.00 94.75 89 GLY A CA 1
ATOM 653 C C . GLY A 1 89 ? -13.151 0.329 14.577 1.00 94.75 89 GLY A C 1
ATOM 654 O O . GLY A 1 89 ? -13.991 0.858 13.853 1.00 94.75 89 GLY A O 1
ATOM 655 N N . ALA A 1 90 ? -11.848 0.607 14.450 1.00 94.25 90 ALA A N 1
ATOM 656 C CA . ALA A 1 90 ? -11.338 1.494 13.406 1.00 94.25 90 ALA A CA 1
ATOM 657 C C . ALA A 1 90 ? -11.512 0.878 12.012 1.00 94.25 90 ALA A C 1
ATOM 659 O O . ALA A 1 90 ? -11.100 -0.258 11.783 1.00 94.25 90 ALA A O 1
ATOM 660 N N . ILE A 1 91 ? -12.060 1.659 11.081 1.00 90.81 91 ILE A N 1
ATOM 661 C CA . ILE A 1 91 ? -12.284 1.279 9.682 1.00 90.81 91 ILE A CA 1
ATOM 662 C C . ILE A 1 91 ? -11.544 2.277 8.791 1.00 90.81 91 ILE A C 1
ATOM 664 O O . ILE A 1 91 ? -11.579 3.479 9.070 1.00 90.81 91 ILE A O 1
ATOM 668 N N . ALA A 1 92 ? -10.898 1.808 7.724 1.00 88.38 92 ALA A N 1
ATOM 669 C CA . ALA A 1 92 ? -10.521 2.688 6.619 1.00 88.38 92 ALA A CA 1
ATOM 670 C C . ALA A 1 92 ? -11.423 2.428 5.409 1.00 88.38 92 ALA A C 1
ATOM 672 O O . ALA A 1 92 ? -11.732 1.271 5.128 1.00 88.38 92 ALA A O 1
ATOM 673 N N . PRO A 1 93 ? -11.850 3.472 4.685 1.00 84.69 93 PRO A N 1
ATOM 674 C CA . PRO A 1 93 ? -12.688 3.305 3.502 1.00 84.69 93 PRO A CA 1
ATOM 675 C C . PRO A 1 93 ? -11.965 2.505 2.401 1.00 84.69 93 PRO A C 1
ATOM 677 O O . PRO A 1 93 ? -10.734 2.440 2.418 1.00 84.69 93 PRO A O 1
ATOM 680 N N . PRO A 1 94 ? -12.701 1.920 1.438 1.00 86.06 94 PRO A N 1
ATOM 681 C CA . PRO A 1 94 ? -12.103 1.275 0.273 1.00 86.06 94 PRO A CA 1
ATOM 682 C C . PRO A 1 94 ? -11.131 2.201 -0.470 1.00 86.06 94 PRO A C 1
ATOM 684 O O . PRO A 1 94 ? -11.481 3.343 -0.774 1.00 86.06 94 PRO A O 1
ATOM 687 N N . HIS A 1 95 ? -9.920 1.718 -0.737 1.00 88.38 95 HIS A N 1
ATOM 688 C CA . HIS A 1 95 ? -8.865 2.437 -1.454 1.00 88.38 95 HIS A CA 1
ATOM 689 C C . HIS A 1 95 ? -7.858 1.462 -2.081 1.00 88.38 95 HIS A C 1
ATOM 691 O O . HIS A 1 95 ? -7.817 0.285 -1.740 1.00 88.38 95 HIS A O 1
ATOM 697 N N . SER A 1 96 ? -7.057 1.960 -3.015 1.00 90.56 96 SER A N 1
ATOM 698 C CA . SER A 1 96 ? -5.823 1.340 -3.491 1.00 90.56 96 SER A CA 1
ATOM 699 C C . SER A 1 96 ? -4.645 2.158 -2.978 1.00 90.56 96 SER A C 1
ATOM 701 O O . SER A 1 96 ? -4.725 3.385 -2.878 1.00 90.56 96 SER A O 1
ATOM 703 N N . ASP A 1 97 ? -3.527 1.494 -2.707 1.00 93.25 97 ASP A N 1
ATOM 704 C CA . ASP A 1 97 ? -2.301 2.176 -2.304 1.00 93.25 97 ASP A CA 1
ATOM 705 C C . ASP A 1 97 ? -1.739 3.055 -3.431 1.00 93.25 97 ASP A C 1
ATOM 707 O O . ASP A 1 97 ? -1.946 2.809 -4.627 1.00 93.25 97 ASP A O 1
ATOM 711 N N . PHE A 1 98 ? -0.994 4.096 -3.051 1.00 92.62 98 PHE A N 1
ATOM 712 C CA . PHE A 1 98 ? -0.415 5.043 -4.002 1.00 92.62 98 PHE A CA 1
ATOM 713 C C . PHE A 1 98 ? 0.516 4.356 -5.012 1.00 92.62 98 PHE A C 1
ATOM 715 O O . PHE A 1 98 ? 1.276 3.446 -4.668 1.00 92.62 98 PHE A O 1
ATOM 722 N N . GLY A 1 99 ? 0.460 4.799 -6.273 1.00 91.81 99 GLY A N 1
ATOM 723 C CA . GLY A 1 99 ? 1.189 4.185 -7.383 1.00 91.81 99 GLY A CA 1
ATOM 724 C C . GLY A 1 99 ? 0.796 2.733 -7.662 1.00 91.81 99 GLY A C 1
ATOM 725 O O . GLY A 1 99 ? 1.549 2.046 -8.345 1.00 91.81 99 GLY A O 1
ATOM 726 N N . GLY A 1 100 ? -0.318 2.247 -7.096 1.00 91.19 100 GLY A N 1
ATOM 727 C CA . GLY A 1 100 ? -0.697 0.842 -7.192 1.00 91.19 100 GLY A CA 1
ATOM 728 C C . GLY A 1 100 ? 0.235 -0.099 -6.446 1.00 91.19 100 GLY A C 1
ATOM 729 O O . GLY A 1 100 ? 0.315 -1.271 -6.798 1.00 91.19 100 GLY A O 1
ATOM 730 N N . SER A 1 101 ? 1.011 0.416 -5.489 1.00 94.94 101 SER A N 1
ATOM 731 C CA . SER A 1 101 ? 2.073 -0.354 -4.844 1.00 94.94 101 SER A CA 1
ATOM 732 C C . SER A 1 101 ? 1.555 -1.626 -4.173 1.00 94.94 101 SER A C 1
ATOM 734 O O . SER A 1 101 ? 0.473 -1.654 -3.593 1.00 94.94 101 SER A O 1
ATOM 736 N N . ALA A 1 102 ? 2.362 -2.683 -4.241 1.00 95.31 102 ALA A N 1
ATOM 737 C CA . ALA A 1 102 ? 2.126 -3.880 -3.460 1.00 95.31 102 ALA A CA 1
ATOM 738 C C . ALA A 1 102 ? 2.506 -3.576 -2.015 1.00 95.31 102 ALA A C 1
ATOM 740 O O . ALA A 1 102 ? 3.398 -2.757 -1.757 1.00 95.31 102 ALA A O 1
ATOM 741 N N . VAL A 1 103 ? 1.857 -4.251 -1.073 1.00 94.50 103 VAL A N 1
ATOM 742 C CA . VAL A 1 103 ? 2.099 -4.026 0.350 1.00 94.50 103 VAL A CA 1
ATOM 743 C C . VAL A 1 103 ? 2.463 -5.330 1.017 1.00 94.50 103 VAL A C 1
ATOM 745 O O . VAL A 1 103 ? 1.792 -6.341 0.866 1.00 94.50 103 VAL A O 1
ATOM 748 N N . LYS A 1 104 ? 3.531 -5.301 1.801 1.00 94.00 104 LYS A N 1
ATOM 749 C CA . LYS A 1 104 ? 3.818 -6.325 2.795 1.00 94.00 104 LYS A CA 1
ATOM 750 C C . LYS A 1 104 ? 3.403 -5.782 4.149 1.00 94.00 104 LYS A C 1
ATOM 752 O O . LYS A 1 104 ? 3.877 -4.710 4.514 1.00 94.00 104 LYS A O 1
ATOM 757 N N . ILE A 1 105 ? 2.615 -6.525 4.915 1.00 94.25 105 ILE A N 1
ATOM 758 C CA . ILE A 1 105 ? 2.343 -6.201 6.316 1.00 94.25 105 ILE A CA 1
ATOM 759 C C . ILE A 1 105 ? 2.782 -7.320 7.251 1.00 94.25 105 ILE A C 1
ATOM 761 O O . ILE A 1 105 ? 2.757 -8.500 6.906 1.00 94.25 105 ILE A O 1
ATOM 765 N N . GLN A 1 106 ? 3.141 -6.924 8.464 1.00 94.69 106 GLN A N 1
ATOM 766 C CA . GLN A 1 106 ? 3.352 -7.806 9.594 1.00 94.69 106 GLN A CA 1
ATOM 767 C C . GLN A 1 106 ? 2.525 -7.311 10.778 1.00 94.69 106 GLN A C 1
ATOM 769 O O . GLN A 1 106 ? 2.731 -6.198 11.278 1.00 94.69 106 GLN A O 1
ATOM 774 N N . THR A 1 107 ? 1.602 -8.146 11.248 1.00 95.69 107 THR A N 1
ATOM 775 C CA . THR A 1 107 ? 0.814 -7.839 12.446 1.00 95.69 107 THR A CA 1
ATOM 776 C C . THR A 1 107 ? 1.646 -8.147 13.684 1.00 95.69 107 THR A C 1
ATOM 778 O O . THR A 1 107 ? 2.052 -9.286 13.912 1.00 95.69 107 THR A O 1
ATOM 781 N N . LEU A 1 108 ? 1.922 -7.120 14.488 1.00 95.38 108 LEU A N 1
ATOM 782 C CA . LEU A 1 108 ? 2.756 -7.230 15.688 1.00 95.38 108 LEU A CA 1
ATOM 783 C C . LEU A 1 108 ? 1.920 -7.583 16.921 1.00 95.38 108 LEU A C 1
ATOM 785 O O . LEU A 1 108 ? 2.365 -8.330 17.785 1.00 95.38 108 LEU A O 1
ATOM 789 N N . THR A 1 109 ? 0.713 -7.024 17.010 1.00 96.94 109 THR A N 1
ATOM 790 C CA . THR A 1 109 ? -0.263 -7.317 18.065 1.00 96.94 109 THR A CA 1
ATOM 791 C C . THR A 1 109 ? -1.670 -6.933 17.613 1.00 96.94 109 THR A C 1
ATOM 793 O O . THR A 1 109 ? -1.825 -6.138 16.679 1.00 96.94 109 THR A O 1
ATOM 796 N N . GLY A 1 110 ? -2.680 -7.453 18.308 1.00 96.88 110 GLY A N 1
ATOM 797 C CA . GLY A 1 110 ? -4.091 -7.284 17.969 1.00 96.88 110 GLY A CA 1
ATOM 798 C C . GLY A 1 110 ? -4.470 -7.982 16.668 1.00 96.88 110 GLY A C 1
ATOM 799 O O . GLY A 1 110 ? -3.735 -8.830 16.169 1.00 96.88 110 GLY A O 1
ATOM 800 N N . CYS A 1 111 ? -5.621 -7.612 16.118 1.00 96.88 111 CYS A N 1
ATOM 801 C CA . CYS A 1 111 ? -6.181 -8.274 14.950 1.00 96.88 111 CYS A CA 1
ATOM 802 C C . CYS A 1 111 ? -6.812 -7.266 13.986 1.00 96.88 111 CYS A C 1
ATOM 804 O O . CYS A 1 111 ? -7.513 -6.329 14.396 1.00 96.88 111 CYS A O 1
ATOM 806 N N . LYS A 1 112 ? -6.571 -7.469 12.688 1.00 96.50 112 LYS A N 1
ATOM 807 C CA . LYS A 1 112 ? -7.273 -6.756 11.619 1.00 96.50 112 LYS A CA 1
ATOM 808 C C . LYS A 1 112 ? -7.978 -7.735 10.695 1.00 96.50 112 LYS A C 1
ATOM 810 O O . LYS A 1 112 ? -7.495 -8.831 10.433 1.00 96.50 112 LYS A O 1
ATOM 815 N N . ILE A 1 113 ? -9.101 -7.277 10.168 1.00 96.56 113 ILE A N 1
ATOM 816 C CA . ILE A 1 113 ? -9.826 -7.911 9.078 1.00 96.56 113 ILE A CA 1
ATOM 817 C C . ILE A 1 113 ? -9.511 -7.097 7.831 1.00 96.56 113 ILE A C 1
ATOM 819 O O . ILE A 1 113 ? -9.825 -5.904 7.770 1.00 96.56 113 ILE A O 1
ATOM 823 N N . TRP A 1 114 ? -8.856 -7.730 6.870 1.00 95.19 114 TRP A N 1
ATOM 824 C CA . TRP A 1 114 ? -8.506 -7.137 5.594 1.00 95.19 114 TRP A CA 1
ATOM 825 C C . TRP A 1 114 ? -9.450 -7.651 4.518 1.00 95.19 114 TRP A C 1
ATOM 827 O O . TRP A 1 114 ? -9.628 -8.854 4.357 1.00 95.19 114 TRP A O 1
ATOM 837 N N . PHE A 1 115 ? -10.072 -6.736 3.794 1.00 93.31 115 PHE A N 1
ATOM 838 C CA . PHE A 1 115 ? -11.010 -7.051 2.730 1.00 93.31 115 PHE A CA 1
ATOM 839 C C . PHE A 1 115 ? -10.313 -6.768 1.408 1.00 93.31 115 PHE A C 1
ATOM 841 O O . PHE A 1 115 ? -10.060 -5.607 1.082 1.00 93.31 115 PHE A O 1
ATOM 848 N N . VAL A 1 116 ? -9.986 -7.826 0.676 1.00 93.00 116 VAL A N 1
ATOM 849 C CA . VAL A 1 116 ? -9.412 -7.760 -0.668 1.00 93.00 116 VAL A CA 1
ATOM 850 C C . VAL A 1 116 ? -10.573 -7.720 -1.650 1.00 93.00 116 VAL A C 1
ATOM 852 O O . VAL A 1 116 ? -11.419 -8.612 -1.644 1.00 93.00 116 VAL A O 1
ATOM 855 N N . ILE A 1 117 ? -10.655 -6.658 -2.444 1.00 88.81 117 ILE A N 1
ATOM 856 C CA . ILE A 1 117 ? -11.761 -6.411 -3.365 1.00 88.81 117 ILE A CA 1
ATOM 857 C C . ILE A 1 117 ? -11.222 -6.534 -4.788 1.00 88.81 117 ILE A C 1
ATOM 859 O O . ILE A 1 117 ? -10.438 -5.702 -5.243 1.00 88.81 117 ILE A O 1
ATOM 863 N N . SER A 1 118 ? -11.678 -7.559 -5.497 1.00 85.31 118 SER A N 1
ATOM 864 C CA . SER A 1 118 ? -11.222 -7.890 -6.850 1.00 85.31 118 SER A CA 1
ATOM 865 C C . SER A 1 118 ? -12.402 -7.901 -7.807 1.00 85.31 118 SER A C 1
ATOM 867 O O . SER A 1 118 ? -13.531 -8.151 -7.391 1.00 85.31 118 SER A O 1
ATOM 869 N N . LYS A 1 119 ? -12.174 -7.640 -9.096 1.00 80.94 119 LYS A N 1
ATOM 870 C CA . LYS A 1 119 ? -13.235 -7.789 -10.099 1.00 80.94 119 LYS A CA 1
ATOM 871 C C . LYS A 1 119 ? -13.653 -9.262 -10.216 1.00 80.94 119 LYS A C 1
ATOM 873 O O . LYS A 1 119 ? -12.814 -10.152 -10.121 1.00 80.94 119 LYS A O 1
ATOM 878 N N . CYS A 1 120 ? -14.944 -9.515 -10.424 1.00 79.06 120 CYS A N 1
ATOM 879 C CA . CYS A 1 120 ? -15.484 -10.860 -10.657 1.00 79.06 120 CYS A CA 1
ATOM 880 C C . CYS A 1 120 ? -15.028 -11.449 -12.000 1.00 79.06 120 CYS A C 1
ATOM 882 O O . CYS A 1 120 ? -14.972 -12.666 -12.152 1.00 79.06 120 CYS A O 1
ATOM 884 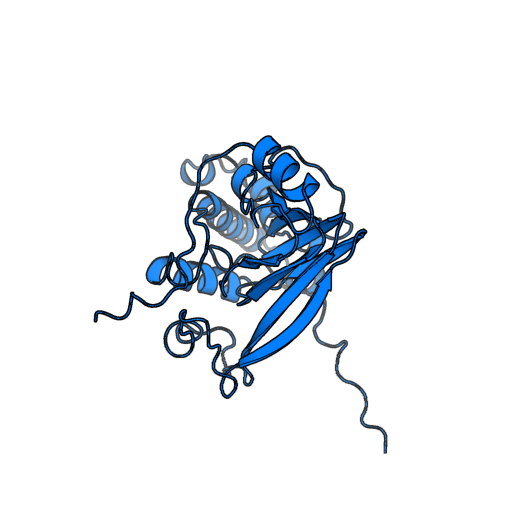N N . GLN A 1 121 ? -14.734 -10.591 -12.979 1.00 72.25 121 GLN A N 1
ATOM 885 C CA . GLN A 1 121 ? -14.198 -10.967 -14.284 1.00 72.25 121 GLN A CA 1
ATOM 886 C C . GLN A 1 121 ? -12.957 -10.126 -14.566 1.00 72.25 121 GLN A C 1
ATOM 888 O O . GLN A 1 121 ? -12.984 -8.903 -14.410 1.00 72.25 121 GLN A O 1
ATOM 893 N N . GLU A 1 122 ? -11.872 -10.791 -14.950 1.00 65.38 122 GLU A N 1
ATOM 894 C CA . GLU A 1 122 ? -10.669 -10.118 -15.428 1.00 65.38 122 GLU A CA 1
ATOM 895 C C . GLU A 1 122 ? -10.885 -9.663 -16.874 1.00 65.38 122 GLU A C 1
ATOM 897 O O . GLU A 1 122 ? -11.439 -10.402 -17.691 1.00 65.38 122 GLU A O 1
ATOM 902 N N . ASP A 1 123 ? -10.455 -8.442 -17.193 1.00 65.25 123 ASP A N 1
ATOM 903 C CA . ASP A 1 123 ? -10.400 -7.996 -18.582 1.00 65.25 123 ASP A CA 1
ATOM 904 C C . ASP A 1 123 ? -9.348 -8.846 -19.326 1.00 65.25 123 ASP A C 1
ATOM 906 O O . ASP A 1 123 ? -8.313 -9.192 -18.755 1.00 65.25 123 ASP A O 1
ATOM 910 N N . GLU A 1 124 ? -9.548 -9.128 -20.621 1.00 55.25 124 GLU A N 1
ATOM 911 C CA . GLU A 1 124 ? -8.596 -9.910 -21.446 1.00 55.25 124 GLU A CA 1
ATOM 912 C C . GLU A 1 124 ? -7.156 -9.350 -21.436 1.00 55.25 124 GLU A C 1
ATOM 914 O O . GLU A 1 124 ? -6.202 -10.060 -21.747 1.00 55.25 124 GLU A O 1
ATOM 919 N N . TRP A 1 125 ? -6.997 -8.073 -21.076 1.00 54.03 125 TRP A N 1
ATOM 920 C CA . TRP A 1 125 ? -5.728 -7.342 -21.040 1.00 54.03 125 TRP A CA 1
ATOM 921 C C . TRP A 1 125 ? -5.166 -7.152 -19.620 1.00 54.03 125 TRP A C 1
ATOM 923 O O . TRP A 1 125 ? -4.170 -6.447 -19.449 1.00 54.03 125 TRP A O 1
ATOM 933 N N . GLY A 1 126 ? -5.785 -7.757 -18.601 1.00 65.81 126 GLY A N 1
ATOM 934 C CA . GLY A 1 126 ? -5.441 -7.551 -17.195 1.00 65.81 126 GLY A CA 1
ATOM 935 C C . GLY A 1 126 ? -5.928 -6.197 -16.672 1.00 65.81 126 GLY A C 1
ATOM 936 O O . GLY A 1 126 ? -7.073 -5.808 -16.879 1.00 65.81 126 GLY A O 1
ATOM 937 N N . GLU A 1 127 ? -5.075 -5.456 -15.965 1.00 69.19 127 GLU A N 1
ATOM 938 C CA . GLU A 1 127 ? -5.446 -4.144 -15.427 1.00 69.19 127 GLU A CA 1
ATOM 939 C C . GLU A 1 127 ? -5.560 -3.081 -16.523 1.00 69.19 127 GLU A C 1
ATOM 941 O O . GLU A 1 127 ? -4.575 -2.685 -17.149 1.00 69.19 127 GLU A O 1
ATOM 946 N N . THR A 1 128 ? -6.767 -2.550 -16.705 1.00 70.81 128 THR A N 1
ATOM 947 C CA . THR A 1 128 ? -7.038 -1.504 -17.689 1.00 70.81 128 THR A CA 1
ATOM 948 C C . THR A 1 128 ? -7.234 -0.142 -17.029 1.00 70.81 128 THR A C 1
ATOM 950 O O . THR A 1 128 ? -7.399 0.005 -15.816 1.00 70.81 128 THR A O 1
ATOM 953 N N . TRP A 1 129 ? -7.220 0.912 -17.843 1.00 67.06 129 TRP A N 1
ATOM 954 C CA . TRP A 1 129 ? -7.587 2.263 -17.413 1.00 67.06 129 TRP A CA 1
ATOM 955 C C . TRP A 1 129 ? -8.971 2.309 -16.741 1.00 67.06 129 TRP A C 1
ATOM 957 O O . TRP A 1 129 ? -9.160 3.028 -15.762 1.00 67.06 129 TRP A O 1
ATOM 967 N N . ASP A 1 130 ? -9.912 1.491 -17.219 1.00 66.38 130 ASP A N 1
ATOM 968 C CA . ASP A 1 130 ? -11.292 1.472 -16.740 1.00 66.38 130 ASP A CA 1
ATOM 969 C C . ASP A 1 130 ? -11.443 0.866 -15.329 1.00 66.38 130 ASP A C 1
ATOM 971 O O . ASP A 1 130 ? -12.445 1.152 -14.668 1.00 66.38 130 ASP A O 1
ATOM 975 N N . SER A 1 131 ? -10.437 0.131 -14.823 1.00 68.06 131 SER A N 1
ATOM 976 C CA . SER A 1 131 ? -10.467 -0.589 -13.535 1.00 68.06 131 SER A CA 1
ATOM 977 C C . SER A 1 131 ? -10.937 0.232 -12.333 1.00 68.06 131 SER A C 1
ATOM 979 O O . SER A 1 131 ? -11.607 -0.310 -11.455 1.00 68.06 131 SER A O 1
ATOM 981 N N . PHE A 1 132 ? -10.625 1.531 -12.303 1.00 70.06 132 PHE A N 1
ATOM 982 C CA . PHE A 1 132 ? -11.034 2.439 -11.226 1.00 70.06 132 PHE A CA 1
ATOM 983 C C . PHE A 1 132 ? -11.957 3.580 -11.676 1.00 70.06 132 PHE A C 1
ATOM 985 O O . PHE A 1 132 ? -12.444 4.332 -10.837 1.00 70.06 132 PHE A O 1
ATOM 992 N N . LEU A 1 133 ? -12.192 3.753 -12.979 1.00 65.81 133 LEU A N 1
ATOM 993 C CA . LEU A 1 133 ? -12.926 4.913 -13.504 1.00 65.81 133 LEU A CA 1
ATOM 994 C C . LEU A 1 133 ? -14.409 4.667 -13.719 1.00 65.81 133 LEU A C 1
ATOM 996 O O . LEU A 1 133 ? -15.206 5.587 -13.544 1.00 65.81 133 LEU A O 1
ATOM 1000 N N . ARG A 1 134 ? -14.775 3.456 -14.141 1.00 64.44 134 ARG A N 1
ATOM 1001 C CA . ARG A 1 134 ? -16.175 3.118 -14.428 1.00 64.44 134 ARG A CA 1
ATOM 1002 C C . ARG A 1 134 ? -16.864 2.481 -13.237 1.00 64.44 134 ARG A C 1
ATOM 1004 O O . ARG A 1 134 ? -18.015 2.792 -12.948 1.00 64.44 134 ARG A O 1
ATOM 1011 N N . ASP A 1 135 ? -16.125 1.619 -12.556 1.00 63.31 135 ASP A N 1
ATOM 1012 C CA . ASP A 1 135 ? -16.7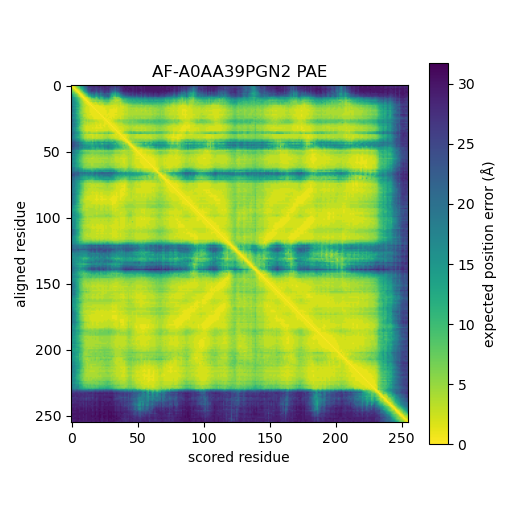07 0.620 -11.671 1.00 63.31 135 ASP A CA 1
ATOM 1013 C C . ASP A 1 135 ? -16.576 0.998 -10.191 1.00 63.31 135 ASP A C 1
ATOM 1015 O O . ASP A 1 135 ? -17.412 0.618 -9.368 1.00 63.31 135 ASP A O 1
ATOM 1019 N N . PHE A 1 136 ? -15.558 1.790 -9.840 1.00 66.31 136 PHE A N 1
ATOM 1020 C CA . PHE A 1 136 ? -15.311 2.174 -8.459 1.00 66.31 136 PHE A CA 1
ATOM 1021 C C . PHE A 1 136 ? -16.137 3.400 -8.058 1.00 66.31 136 PHE A C 1
ATOM 1023 O O . PHE A 1 136 ? -15.887 4.524 -8.497 1.00 66.31 136 PHE A O 1
ATOM 1030 N N . GLN A 1 137 ? -17.094 3.188 -7.155 1.00 63.84 137 GLN A N 1
ATOM 1031 C CA . GLN A 1 137 ? -17.781 4.264 -6.448 1.00 63.84 137 GLN A CA 1
ATOM 1032 C C . GLN A 1 137 ? -17.250 4.336 -5.014 1.00 63.84 137 GLN A C 1
ATOM 1034 O O . GLN A 1 137 ? -17.381 3.406 -4.220 1.00 63.84 137 GLN A O 1
ATOM 1039 N N . ALA A 1 138 ? -16.616 5.462 -4.677 1.00 58.84 138 ALA A N 1
ATOM 1040 C CA . ALA A 1 138 ? -16.002 5.687 -3.366 1.00 58.84 138 ALA A CA 1
ATOM 1041 C C . ALA A 1 138 ? -17.024 5.794 -2.212 1.00 58.84 138 ALA A C 1
ATOM 1043 O O . ALA A 1 138 ? -16.638 5.912 -1.048 1.00 58.84 138 ALA A O 1
ATOM 1044 N N . ASP A 1 139 ? -18.328 5.772 -2.504 1.00 55.75 139 ASP A N 1
ATOM 1045 C CA . ASP A 1 139 ? -19.431 5.943 -1.554 1.00 55.75 139 ASP A CA 1
ATOM 1046 C C . ASP A 1 139 ? -19.787 4.653 -0.790 1.00 55.75 139 ASP A C 1
ATOM 1048 O O . ASP A 1 139 ? -20.920 4.445 -0.356 1.00 55.75 139 ASP A O 1
ATOM 1052 N N . SER A 1 140 ? -18.774 3.830 -0.501 1.00 53.53 140 SER A N 1
ATOM 1053 C CA . SER A 1 140 ? -18.808 2.660 0.393 1.00 53.53 140 SER A CA 1
ATOM 1054 C C . SER A 1 140 ? -19.700 1.489 -0.035 1.00 53.53 140 SER A C 1
ATOM 1056 O O . SER A 1 140 ? -19.774 0.495 0.687 1.00 53.53 140 SER A O 1
ATOM 1058 N N . LYS A 1 141 ? -20.313 1.543 -1.221 1.00 60.66 141 LYS A N 1
ATOM 1059 C CA . LYS A 1 141 ? -20.986 0.392 -1.829 1.00 60.66 141 LYS A CA 1
ATOM 1060 C C . LYS A 1 141 ? -20.165 -0.112 -3.003 1.00 60.66 141 LYS A C 1
ATOM 1062 O O . LYS A 1 141 ? -20.354 0.297 -4.142 1.00 60.66 141 LYS A O 1
ATOM 1067 N N . VAL A 1 142 ? -19.250 -1.025 -2.700 1.00 65.00 142 VAL A N 1
ATOM 1068 C CA . VAL A 1 142 ? -18.622 -1.855 -3.727 1.00 65.00 142 VAL A CA 1
ATOM 1069 C C . VAL A 1 142 ? -19.744 -2.579 -4.478 1.00 65.00 142 VAL A C 1
ATOM 1071 O O . VAL A 1 142 ? -20.567 -3.252 -3.857 1.00 65.00 142 VAL A O 1
ATOM 1074 N N . ASN A 1 143 ? -19.815 -2.396 -5.797 1.00 73.94 143 ASN A N 1
ATOM 1075 C CA . ASN A 1 143 ? -20.823 -3.047 -6.625 1.00 73.94 143 ASN A CA 1
ATOM 1076 C C . ASN A 1 143 ? -20.554 -4.561 -6.663 1.00 73.94 143 ASN A C 1
ATOM 1078 O O . ASN A 1 143 ? -19.590 -4.988 -7.294 1.00 73.94 143 ASN A O 1
ATOM 1082 N N . SER A 1 144 ? -21.400 -5.361 -6.010 1.00 76.44 144 SER A N 1
ATOM 1083 C CA . SER A 1 144 ? -21.239 -6.820 -5.914 1.00 76.44 144 SER A CA 1
ATOM 1084 C C . SER A 1 144 ? -21.421 -7.563 -7.239 1.00 76.44 144 SER A C 1
ATOM 1086 O O . SER A 1 144 ? -21.006 -8.711 -7.347 1.00 76.44 144 SER A O 1
ATOM 1088 N N . ASP A 1 145 ? -22.027 -6.926 -8.245 1.00 78.56 145 ASP A N 1
ATOM 1089 C CA . ASP A 1 145 ? -22.132 -7.504 -9.589 1.00 78.56 145 ASP A CA 1
ATOM 1090 C C . ASP A 1 145 ? -20.801 -7.389 -10.350 1.00 78.56 145 ASP A C 1
ATOM 1092 O O . ASP A 1 145 ? -20.542 -8.149 -11.280 1.00 78.56 145 ASP A O 1
ATOM 1096 N N . VAL A 1 146 ? -19.948 -6.440 -9.948 1.00 76.88 146 VAL A N 1
ATOM 1097 C CA . VAL A 1 146 ? -18.653 -6.162 -10.586 1.00 76.88 146 VAL A CA 1
ATOM 1098 C C . VAL A 1 146 ? -17.492 -6.703 -9.763 1.00 76.88 146 VAL A C 1
ATOM 1100 O O . VAL A 1 146 ? -16.497 -7.153 -10.329 1.00 76.88 146 VAL A O 1
ATOM 11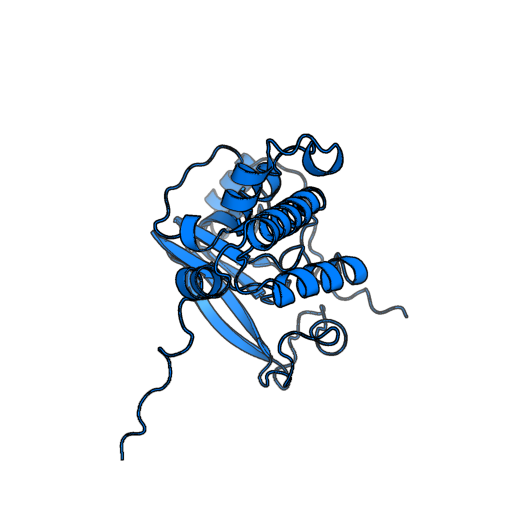03 N N . TYR A 1 147 ? -17.608 -6.667 -8.438 1.00 81.94 147 TYR A N 1
ATOM 1104 C CA . TYR A 1 147 ? -16.535 -7.004 -7.518 1.00 81.94 147 TYR A CA 1
ATOM 1105 C C . TYR A 1 147 ? -16.925 -8.126 -6.560 1.00 81.94 147 TYR A C 1
ATOM 1107 O O . TYR A 1 147 ? -18.009 -8.135 -5.977 1.00 81.94 147 TYR A O 1
ATOM 1115 N N . GLN A 1 148 ? -15.965 -9.009 -6.319 1.00 87.00 148 GLN A N 1
ATOM 1116 C CA . GLN A 1 148 ? -15.972 -9.990 -5.247 1.00 87.00 148 GLN A CA 1
ATOM 1117 C C . GLN A 1 148 ? -15.055 -9.534 -4.112 1.00 87.00 148 GLN A C 1
ATOM 1119 O O . GLN A 1 148 ? -14.126 -8.747 -4.315 1.00 87.00 148 GLN A O 1
ATOM 1124 N N . CYS A 1 149 ? -15.316 -10.033 -2.906 1.00 89.25 149 CYS A N 1
ATOM 1125 C CA . CYS A 1 149 ? -14.524 -9.708 -1.732 1.00 89.25 149 CYS A CA 1
ATOM 1126 C C . CYS A 1 149 ? -14.031 -10.975 -1.038 1.00 89.25 149 CYS A C 1
ATOM 1128 O O . CYS A 1 149 ? -14.831 -11.811 -0.617 1.00 89.25 149 CYS A O 1
ATOM 1130 N N . GLU A 1 150 ? -12.715 -11.081 -0.892 1.00 93.50 150 GLU A N 1
ATOM 1131 C CA . GLU A 1 150 ? -12.066 -12.056 -0.027 1.00 93.50 150 GLU A CA 1
ATOM 1132 C C . GLU A 1 150 ? -11.741 -11.401 1.319 1.00 93.50 150 GLU A C 1
ATOM 1134 O O . GLU A 1 150 ? -11.288 -10.254 1.386 1.00 93.50 150 GLU A O 1
ATOM 1139 N N . VAL A 1 151 ? -11.987 -12.131 2.406 1.00 94.38 151 VAL A N 1
ATOM 1140 C CA . VAL A 1 151 ? -11.752 -11.654 3.769 1.00 94.38 151 VAL A CA 1
ATOM 1141 C C . VAL A 1 151 ? -10.554 -12.385 4.354 1.00 94.38 151 VAL A C 1
ATOM 1143 O O . VAL A 1 151 ? -10.601 -13.593 4.574 1.00 94.38 151 VAL A O 1
ATOM 1146 N N . VAL A 1 152 ? -9.500 -11.634 4.657 1.00 95.25 152 VAL A N 1
ATOM 1147 C CA . VAL A 1 152 ? -8.266 -12.135 5.259 1.00 95.25 152 VAL A CA 1
ATOM 1148 C C . VAL A 1 152 ? -8.187 -11.639 6.698 1.00 95.25 152 VAL A C 1
ATOM 1150 O O . VAL A 1 152 ? -8.151 -10.437 6.962 1.00 95.25 152 VAL A O 1
ATOM 1153 N N . LEU A 1 153 ? -8.152 -12.566 7.651 1.00 96.50 153 LEU A N 1
ATOM 1154 C CA . LEU A 1 153 ? -7.881 -12.241 9.048 1.00 96.50 153 LEU A CA 1
ATOM 1155 C C . LEU A 1 153 ? -6.365 -12.197 9.259 1.00 96.50 153 LEU A C 1
ATOM 1157 O O . LEU A 1 153 ? -5.683 -13.186 9.004 1.00 96.50 153 LEU A O 1
ATOM 1161 N N . VAL A 1 154 ? -5.833 -11.064 9.716 1.00 95.75 154 VAL A N 1
ATOM 1162 C CA . VAL A 1 154 ? -4.396 -10.905 9.980 1.00 95.75 154 VAL A CA 1
ATOM 1163 C C . VAL A 1 154 ? -4.145 -10.753 11.479 1.00 95.75 154 VAL A C 1
ATOM 1165 O O . VAL A 1 154 ? -4.375 -9.705 12.088 1.00 95.75 154 VAL A O 1
ATOM 1168 N N . GLU A 1 155 ? -3.656 -11.839 12.069 1.00 96.38 155 GLU A N 1
ATOM 1169 C CA . GLU A 1 155 ? -3.393 -12.001 13.502 1.00 96.38 155 GLU A CA 1
ATOM 1170 C C . GLU A 1 155 ? -1.902 -11.812 13.829 1.00 96.38 155 GLU A C 1
ATOM 1172 O O . GLU A 1 155 ? -1.072 -11.818 12.911 1.00 96.38 155 GLU A O 1
ATOM 1177 N N . PRO A 1 156 ? -1.512 -11.656 15.110 1.00 97.12 156 PRO A N 1
ATOM 1178 C CA . PRO A 1 156 ? -0.118 -11.447 15.483 1.00 97.12 156 PRO A CA 1
ATOM 1179 C C . PRO A 1 156 ? 0.800 -12.547 14.939 1.00 97.12 156 PRO A C 1
ATOM 1181 O O . PRO A 1 156 ? 0.529 -13.734 15.095 1.00 97.12 156 PRO A O 1
ATOM 1184 N N . GLY A 1 157 ? 1.899 -12.145 14.302 1.00 91.69 157 GLY A N 1
ATOM 1185 C CA . GLY A 1 157 ? 2.832 -13.055 13.632 1.00 91.69 157 GLY A CA 1
ATOM 1186 C C . GLY A 1 157 ? 2.513 -13.322 12.159 1.00 91.69 157 GLY A C 1
ATOM 1187 O O . GLY A 1 157 ? 3.379 -13.831 11.449 1.00 91.69 157 GLY A O 1
ATOM 1188 N N . THR A 1 158 ? 1.336 -12.922 11.668 1.00 93.62 158 THR A N 1
ATOM 1189 C CA . THR A 1 158 ? 1.005 -13.010 10.240 1.00 93.62 158 THR A CA 1
ATOM 1190 C C . THR A 1 158 ? 1.907 -12.082 9.437 1.00 93.62 158 THR A C 1
ATOM 1192 O O . THR A 1 158 ? 1.963 -10.877 9.700 1.00 93.62 158 THR A O 1
ATOM 1195 N N . LEU A 1 159 ? 2.584 -12.652 8.440 1.00 93.31 159 LEU A N 1
ATOM 1196 C CA . LEU A 1 159 ? 3.266 -11.931 7.374 1.00 93.31 159 LEU A CA 1
ATOM 1197 C C . LEU A 1 159 ? 2.430 -12.085 6.106 1.00 93.31 159 LEU A C 1
ATOM 1199 O O . LEU A 1 159 ? 2.278 -13.197 5.603 1.00 93.31 159 LEU A O 1
ATOM 1203 N N . TRP A 1 160 ? 1.888 -10.984 5.601 1.00 93.31 160 TRP A N 1
ATOM 1204 C CA . TRP A 1 160 ? 0.987 -11.007 4.454 1.00 93.31 160 TRP A CA 1
ATOM 1205 C C . TRP A 1 160 ? 1.466 -10.065 3.355 1.00 93.31 160 TRP A C 1
ATOM 1207 O O . TRP A 1 160 ? 1.967 -8.974 3.632 1.00 93.31 160 TRP A O 1
ATOM 1217 N N . PHE A 1 161 ? 1.319 -10.511 2.110 1.00 93.88 161 PHE A N 1
ATOM 1218 C CA . PHE A 1 161 ? 1.679 -9.772 0.910 1.00 93.88 161 PHE A CA 1
ATOM 1219 C C . PHE A 1 161 ? 0.414 -9.529 0.091 1.00 93.88 161 PHE A C 1
ATOM 1221 O O . PHE A 1 161 ? -0.189 -10.464 -0.428 1.00 93.88 161 PHE A O 1
ATOM 1228 N N . GLN A 1 162 ? 0.030 -8.264 -0.016 1.00 93.88 162 GLN A N 1
ATOM 1229 C CA . GLN A 1 162 ? -1.018 -7.782 -0.895 1.00 93.88 162 GLN A CA 1
ATOM 1230 C C . GLN A 1 162 ? -0.435 -7.490 -2.279 1.00 93.88 162 GLN A C 1
ATOM 1232 O O . GLN A 1 162 ? 0.625 -6.867 -2.400 1.00 93.88 162 GLN A O 1
ATOM 1237 N N . HIS A 1 163 ? -1.153 -7.914 -3.317 1.00 91.94 163 HIS A N 1
ATOM 1238 C CA . HIS A 1 163 ? -0.777 -7.676 -4.705 1.00 91.94 163 HIS A CA 1
ATOM 1239 C C . HIS A 1 163 ? -0.865 -6.185 -5.089 1.00 91.94 163 HIS A C 1
ATOM 1241 O O . HIS A 1 163 ? -1.528 -5.386 -4.423 1.00 91.94 163 HIS A O 1
ATOM 1247 N N . LEU A 1 164 ? -0.204 -5.813 -6.187 1.00 91.50 164 LEU A N 1
ATOM 1248 C CA . LEU A 1 164 ? -0.318 -4.488 -6.805 1.00 91.50 164 LEU A CA 1
ATOM 1249 C C . LEU A 1 164 ? -1.778 -4.142 -7.131 1.00 91.50 164 LEU A C 1
ATOM 1251 O O . LEU A 1 164 ? -2.577 -5.040 -7.399 1.00 91.50 164 LEU A O 1
ATOM 1255 N N . ASN A 1 165 ? -2.091 -2.842 -7.123 1.00 89.44 165 ASN A N 1
ATOM 1256 C CA . ASN A 1 165 ? -3.381 -2.254 -7.523 1.00 89.44 165 ASN A CA 1
ATOM 1257 C C . ASN A 1 165 ? -4.614 -2.853 -6.838 1.00 89.44 165 ASN A C 1
ATOM 1259 O O . ASN A 1 165 ? -5.735 -2.736 -7.332 1.00 89.44 165 ASN A O 1
ATOM 1263 N N . THR A 1 166 ? -4.415 -3.489 -5.686 1.00 90.19 166 THR A N 1
ATOM 1264 C CA . THR A 1 166 ? -5.498 -4.123 -4.947 1.00 90.19 166 THR A CA 1
ATOM 1265 C C . THR A 1 166 ? -6.390 -3.052 -4.333 1.00 90.19 166 THR A C 1
ATOM 1267 O O . THR A 1 166 ? -5.954 -2.283 -3.469 1.00 90.19 166 THR A O 1
ATOM 1270 N N . LEU A 1 167 ? -7.665 -3.037 -4.728 1.00 89.25 167 LEU A N 1
ATOM 1271 C CA . LEU A 1 167 ? -8.680 -2.305 -3.989 1.00 89.25 167 LEU A CA 1
ATOM 1272 C C . LEU A 1 167 ? -8.941 -3.043 -2.676 1.00 89.25 167 LEU A C 1
ATOM 1274 O O . LEU A 1 167 ? -9.199 -4.244 -2.662 1.00 89.25 167 LEU A O 1
ATOM 1278 N N . HIS A 1 168 ? -8.871 -2.334 -1.559 1.00 91.12 168 HIS A N 1
ATOM 1279 C CA . HIS A 1 168 ? -9.034 -2.950 -0.257 1.00 91.12 168 HIS A CA 1
ATOM 1280 C C . HIS A 1 168 ? -9.633 -1.999 0.773 1.00 91.12 168 HIS A C 1
ATOM 1282 O O . HIS A 1 168 ? -9.589 -0.775 0.655 1.00 91.12 168 HIS A O 1
ATOM 1288 N N . THR A 1 169 ? -10.205 -2.583 1.818 1.00 90.94 169 THR A N 1
ATOM 1289 C CA . THR A 1 169 ? -10.609 -1.889 3.044 1.00 90.94 169 THR A CA 1
ATOM 1290 C C . THR A 1 169 ? -10.134 -2.709 4.234 1.00 90.94 169 THR A C 1
ATOM 1292 O O . THR A 1 169 ? -9.865 -3.904 4.113 1.00 90.94 169 THR A O 1
ATOM 1295 N N . MET A 1 170 ? -9.996 -2.079 5.396 1.00 92.44 170 MET A N 1
ATOM 1296 C CA . MET A 1 170 ? -9.674 -2.804 6.615 1.00 92.44 170 MET A CA 1
ATOM 1297 C C . MET A 1 170 ? -10.554 -2.370 7.775 1.00 92.44 170 MET A C 1
ATOM 1299 O O . MET A 1 170 ? -10.882 -1.190 7.927 1.00 92.44 170 MET A O 1
ATOM 1303 N N . ALA A 1 171 ? -10.863 -3.337 8.631 1.00 94.75 171 ALA A N 1
ATOM 1304 C CA . ALA A 1 171 ? -11.459 -3.128 9.938 1.00 94.75 171 ALA A CA 1
ATOM 1305 C C . ALA A 1 171 ? -10.505 -3.638 11.024 1.00 94.75 171 ALA A C 1
ATOM 1307 O O . ALA A 1 171 ? -9.802 -4.632 10.856 1.00 94.75 171 ALA A O 1
ATOM 1308 N N . THR A 1 172 ? -10.465 -2.942 12.151 1.00 96.94 172 THR A N 1
ATOM 1309 C CA . THR A 1 172 ? -9.657 -3.324 13.312 1.00 96.94 172 THR A CA 1
ATOM 1310 C C . THR A 1 172 ? -10.556 -4.035 14.311 1.00 96.94 172 THR A C 1
ATOM 1312 O O . THR A 1 172 ? -11.449 -3.410 14.879 1.00 96.94 172 THR A O 1
ATOM 1315 N N . GLU A 1 173 ? -10.334 -5.330 14.515 1.00 96.38 173 GLU A N 1
ATOM 1316 C CA . GLU A 1 173 ? -11.134 -6.156 15.427 1.00 96.38 173 GLU A CA 1
ATOM 1317 C C . GLU A 1 173 ? -10.751 -5.866 16.885 1.00 96.38 173 GLU A C 1
ATOM 1319 O O . GLU A 1 173 ? -11.606 -5.547 17.711 1.00 96.38 173 GLU A O 1
ATOM 1324 N N . SER A 1 174 ? -9.449 -5.822 17.165 1.00 97.00 174 SER A N 1
ATOM 1325 C CA . SER A 1 174 ? -8.871 -5.504 18.473 1.00 97.00 174 SER A CA 1
ATOM 1326 C C . SER A 1 174 ? -7.729 -4.505 18.323 1.00 97.00 174 SER A C 1
ATOM 1328 O O . SER A 1 174 ? -7.142 -4.393 17.248 1.00 97.00 174 SER A O 1
ATOM 1330 N N . ASN A 1 175 ? -7.419 -3.749 19.388 1.00 97.38 175 ASN A N 1
ATOM 1331 C CA . ASN A 1 175 ? -6.348 -2.744 19.365 1.00 97.38 175 ASN A CA 1
ATOM 1332 C C . ASN A 1 175 ? -5.073 -3.341 18.752 1.00 97.38 175 ASN A C 1
ATOM 1334 O O . ASN A 1 175 ? -4.509 -4.279 19.312 1.00 97.38 175 ASN A O 1
ATOM 1338 N N . SER A 1 176 ? -4.632 -2.801 17.617 1.00 97.12 176 SER A N 1
ATOM 1339 C CA . SER A 1 176 ? -3.641 -3.458 16.764 1.00 97.12 176 SER A CA 1
ATOM 1340 C C . SER A 1 176 ? -2.443 -2.568 16.480 1.00 97.12 176 SER A C 1
ATOM 1342 O O . SER A 1 176 ? -2.615 -1.371 16.221 1.00 97.12 176 SER A O 1
ATOM 1344 N N . LEU A 1 177 ? -1.261 -3.184 16.414 1.00 96.19 177 LEU A N 1
ATOM 1345 C CA . LEU A 1 177 ? -0.074 -2.595 15.800 1.00 96.19 177 LEU A CA 1
ATOM 1346 C C . LEU A 1 177 ? 0.318 -3.425 14.584 1.00 96.19 177 LEU A C 1
ATOM 1348 O O . LEU A 1 177 ? 0.481 -4.643 14.679 1.00 96.19 177 LEU A O 1
ATOM 1352 N N . VAL A 1 178 ? 0.498 -2.751 13.455 1.00 95.50 178 VAL A N 1
ATOM 1353 C CA . VAL A 1 178 ? 0.921 -3.375 12.200 1.00 95.50 178 VAL A CA 1
ATOM 1354 C C . VAL A 1 178 ? 2.084 -2.580 11.644 1.00 95.50 178 VAL A C 1
ATOM 1356 O O . VAL A 1 178 ? 2.067 -1.352 11.675 1.00 95.50 178 VAL A O 1
ATOM 1359 N N . TRP A 1 179 ? 3.094 -3.272 11.145 1.00 95.19 179 TRP A N 1
ATOM 1360 C CA . TRP A 1 179 ? 4.149 -2.662 10.351 1.00 95.19 179 TRP A CA 1
ATOM 1361 C C . TRP A 1 179 ? 3.951 -3.040 8.889 1.00 95.19 179 TRP A C 1
ATOM 1363 O O . TRP A 1 179 ? 3.614 -4.184 8.594 1.00 95.19 179 TRP A O 1
ATOM 1373 N N . GLY A 1 180 ? 4.137 -2.083 7.990 1.00 94.19 180 GLY A N 1
ATOM 1374 C CA . GLY A 1 180 ? 3.913 -2.250 6.566 1.00 94.19 180 GLY A CA 1
ATOM 1375 C C . GLY A 1 180 ? 5.064 -1.710 5.733 1.00 94.19 180 GLY A C 1
ATOM 1376 O O . GLY A 1 180 ? 5.788 -0.802 6.149 1.00 94.19 180 GLY A O 1
ATOM 1377 N N . GLN A 1 181 ? 5.223 -2.276 4.541 1.00 94.62 181 GLN A N 1
ATOM 1378 C CA . GLN A 1 181 ? 6.108 -1.754 3.516 1.00 94.62 181 GLN A CA 1
ATOM 1379 C C . GLN A 1 181 ? 5.459 -1.789 2.142 1.00 94.62 181 GLN A C 1
ATOM 1381 O O . GLN A 1 181 ? 4.912 -2.817 1.744 1.00 94.62 181 GLN A O 1
ATOM 1386 N N . HIS A 1 182 ? 5.612 -0.702 1.395 1.00 95.25 182 HIS A N 1
ATOM 1387 C CA . HIS A 1 182 ? 5.301 -0.692 -0.029 1.00 95.25 182 HIS A CA 1
ATOM 1388 C C . HIS A 1 182 ? 6.453 -1.312 -0.823 1.00 95.25 182 HIS A C 1
ATOM 1390 O O . HIS A 1 182 ? 7.625 -1.168 -0.462 1.00 95.25 182 HIS A O 1
ATOM 1396 N N . PHE A 1 183 ? 6.140 -1.982 -1.927 1.00 94.94 183 PHE A N 1
ATOM 1397 C CA . PHE A 1 183 ? 7.145 -2.467 -2.863 1.00 94.94 183 PHE A CA 1
ATOM 1398 C C . PHE A 1 183 ? 6.624 -2.556 -4.298 1.00 94.94 183 PHE A C 1
ATOM 1400 O O . PHE A 1 183 ? 5.424 -2.598 -4.556 1.00 94.94 183 PHE A O 1
ATOM 1407 N N . PHE A 1 184 ? 7.570 -2.595 -5.238 1.00 95.12 184 PHE A N 1
ATOM 1408 C CA . PHE A 1 184 ? 7.310 -2.798 -6.660 1.00 95.12 184 PHE A CA 1
ATOM 1409 C C . PHE A 1 184 ? 8.119 -3.997 -7.183 1.00 95.12 184 PHE A C 1
ATOM 1411 O O . PHE A 1 184 ? 9.359 -3.934 -7.147 1.00 95.12 184 PHE A O 1
ATOM 1418 N N . PRO A 1 185 ? 7.450 -5.071 -7.641 1.00 91.62 185 PRO A N 1
ATOM 1419 C CA . PRO A 1 185 ? 8.082 -6.193 -8.321 1.00 91.62 185 PRO A CA 1
ATOM 1420 C C . PRO A 1 185 ? 8.315 -5.877 -9.804 1.00 91.62 185 PRO A C 1
ATOM 1422 O O . PRO A 1 185 ? 7.478 -5.272 -10.475 1.00 91.62 185 PRO A O 1
ATOM 1425 N N . ALA A 1 186 ? 9.454 -6.311 -10.341 1.00 87.44 186 ALA A N 1
ATOM 1426 C CA . ALA A 1 186 ? 9.778 -6.149 -11.758 1.00 87.44 186 ALA A CA 1
ATOM 1427 C C . ALA A 1 186 ? 8.937 -7.063 -12.667 1.00 87.44 186 ALA A C 1
ATOM 1429 O O . ALA A 1 186 ? 8.677 -6.699 -13.812 1.00 87.44 186 ALA A O 1
ATOM 1430 N N . SER A 1 187 ? 8.496 -8.220 -12.161 1.00 85.94 187 SER A N 1
ATOM 1431 C CA . SER A 1 187 ? 7.698 -9.210 -12.898 1.00 85.94 187 SER A CA 1
ATOM 1432 C C . SER A 1 187 ? 6.307 -8.707 -13.299 1.00 85.94 187 SER A C 1
ATOM 1434 O O . SER A 1 187 ? 5.744 -9.212 -14.263 1.00 85.94 187 SER A O 1
ATOM 1436 N N . ALA A 1 188 ? 5.784 -7.675 -12.630 1.00 87.19 188 ALA A N 1
ATOM 1437 C CA . ALA A 1 188 ? 4.472 -7.087 -12.902 1.00 87.19 188 ALA A CA 1
ATOM 1438 C C . ALA A 1 188 ? 4.566 -5.593 -13.267 1.00 87.19 188 ALA A C 1
ATOM 1440 O O . ALA A 1 188 ? 3.745 -4.776 -12.853 1.00 87.19 188 ALA A O 1
ATOM 1441 N N . ILE A 1 189 ? 5.586 -5.200 -14.042 1.00 86.94 189 ILE A N 1
ATOM 1442 C CA . ILE A 1 189 ? 5.810 -3.787 -14.384 1.00 86.94 189 ILE A CA 1
ATOM 1443 C C . ILE A 1 189 ? 4.626 -3.120 -15.083 1.00 86.94 189 ILE A C 1
ATOM 1445 O O . ILE A 1 189 ? 4.365 -1.946 -14.834 1.00 86.94 189 ILE A O 1
ATOM 1449 N N . CYS A 1 190 ? 3.905 -3.835 -15.946 1.00 87.25 190 CYS A N 1
ATOM 1450 C CA . CYS A 1 190 ? 2.730 -3.274 -16.607 1.00 87.25 190 CYS A CA 1
ATOM 1451 C C . CYS A 1 190 ? 1.702 -2.813 -15.565 1.00 87.25 190 CYS A C 1
ATOM 1453 O O . CYS A 1 190 ? 1.286 -1.658 -15.611 1.00 87.25 190 CYS A O 1
ATOM 1455 N N . SER A 1 191 ? 1.413 -3.648 -14.563 1.00 88.62 191 SER A N 1
ATOM 1456 C CA . SER A 1 191 ? 0.551 -3.299 -13.428 1.00 88.62 191 SER A CA 1
ATOM 1457 C C . SER A 1 191 ? 1.108 -2.134 -12.610 1.00 88.62 191 SER A C 1
ATOM 1459 O O . SER A 1 191 ? 0.372 -1.221 -12.246 1.00 88.62 191 SER A O 1
ATOM 1461 N N . VAL A 1 192 ? 2.426 -2.096 -12.370 1.00 91.25 192 VAL A N 1
ATOM 1462 C CA . VAL A 1 192 ? 3.064 -0.948 -11.701 1.00 91.25 192 VAL A CA 1
ATOM 1463 C C . VAL A 1 192 ? 2.795 0.345 -12.481 1.00 91.25 192 VAL A C 1
ATOM 1465 O O . VAL A 1 192 ? 2.343 1.329 -11.902 1.00 91.25 192 VAL A O 1
ATOM 1468 N N . ILE A 1 193 ? 3.038 0.361 -13.795 1.00 90.94 193 ILE A N 1
ATOM 1469 C CA . ILE A 1 193 ? 2.797 1.538 -14.645 1.00 90.94 193 ILE A CA 1
ATOM 1470 C C . ILE A 1 193 ? 1.319 1.936 -14.604 1.00 90.94 193 ILE A C 1
ATOM 1472 O O . ILE A 1 193 ? 1.022 3.123 -14.455 1.00 90.94 193 ILE A O 1
ATOM 1476 N N . MET A 1 194 ? 0.406 0.967 -14.688 1.00 89.75 194 MET A N 1
ATOM 1477 C CA . MET A 1 194 ? -1.032 1.225 -14.617 1.00 89.75 194 MET A CA 1
ATOM 1478 C C . MET A 1 194 ? -1.440 1.861 -13.288 1.00 89.75 194 MET A C 1
ATOM 1480 O O . MET A 1 194 ? -2.135 2.875 -13.307 1.00 89.75 194 MET A O 1
ATOM 1484 N N . GLY A 1 195 ? -0.910 1.394 -12.158 1.00 90.94 195 GLY A N 1
ATOM 1485 C CA . GLY A 1 195 ? -1.155 2.004 -10.850 1.00 90.94 195 GLY A CA 1
ATOM 1486 C C . GLY A 1 195 ? -0.698 3.457 -10.746 1.00 90.94 195 GLY A C 1
ATOM 1487 O O . GLY A 1 195 ? -1.383 4.314 -10.171 1.00 90.94 195 GLY A O 1
ATOM 1488 N N . TRP A 1 196 ? 0.444 3.785 -11.353 1.00 92.25 196 TRP A N 1
ATOM 1489 C CA . TRP A 1 196 ? 0.908 5.170 -11.458 1.00 92.25 196 TRP A CA 1
ATOM 1490 C C . TRP A 1 196 ? 0.020 6.023 -12.357 1.00 92.25 196 TRP A C 1
ATOM 1492 O O . TRP A 1 196 ? -0.241 7.179 -12.020 1.00 92.25 196 TRP A O 1
ATOM 1502 N N . VAL A 1 197 ? -0.474 5.467 -13.464 1.00 90.56 197 VAL A N 1
ATOM 1503 C CA . VAL A 1 197 ? -1.457 6.136 -14.320 1.00 90.56 197 VAL A CA 1
ATOM 1504 C C . VAL A 1 197 ? -2.741 6.389 -13.526 1.00 90.56 197 VAL A C 1
ATOM 1506 O O . VAL A 1 197 ? -3.141 7.543 -13.392 1.00 90.56 197 VAL A O 1
ATOM 1509 N N . HIS A 1 198 ? -3.348 5.373 -12.910 1.00 88.75 198 HIS A N 1
ATOM 1510 C CA . HIS A 1 198 ? -4.581 5.538 -12.131 1.00 88.75 198 HIS A CA 1
ATOM 1511 C C . HIS A 1 198 ? -4.430 6.604 -11.047 1.00 88.75 198 HIS A C 1
ATOM 1513 O O . HIS A 1 198 ? -5.238 7.528 -10.973 1.00 88.75 198 HIS A O 1
ATOM 1519 N N . THR A 1 199 ? -3.364 6.544 -10.247 1.00 89.56 199 THR A N 1
ATOM 1520 C CA . THR A 1 199 ? -3.152 7.506 -9.153 1.00 89.56 199 THR A CA 1
ATOM 1521 C C . THR A 1 199 ? -2.774 8.908 -9.628 1.00 89.56 199 THR A C 1
ATOM 1523 O O . THR A 1 199 ? -3.079 9.873 -8.928 1.00 89.56 199 THR A O 1
ATOM 1526 N N . ALA A 1 200 ? -2.197 9.067 -10.824 1.00 89.44 200 ALA A N 1
ATOM 1527 C CA . ALA A 1 200 ? -1.957 10.383 -11.418 1.00 89.44 200 ALA A CA 1
ATOM 1528 C C . ALA A 1 200 ? -3.257 11.111 -11.798 1.00 89.44 200 ALA A C 1
ATOM 1530 O O . ALA A 1 200 ? -3.319 12.334 -11.678 1.00 89.44 200 ALA A O 1
ATOM 1531 N N . PHE A 1 201 ? -4.283 10.378 -12.236 1.00 86.19 201 PHE A N 1
ATOM 1532 C CA . PHE A 1 201 ? -5.556 10.965 -12.664 1.00 86.19 201 PHE A CA 1
ATOM 1533 C C . PHE A 1 201 ? -6.623 10.987 -11.567 1.00 86.19 201 PHE A C 1
ATOM 1535 O O . PHE A 1 201 ? -7.400 11.937 -11.492 1.00 86.19 201 PHE A O 1
ATOM 1542 N N . LEU A 1 202 ? -6.667 9.959 -10.719 1.00 84.69 202 LEU A N 1
ATOM 1543 C CA . LEU A 1 202 ? -7.698 9.794 -9.694 1.00 84.69 202 LEU A CA 1
ATOM 1544 C C . LEU A 1 202 ? -7.250 10.273 -8.311 1.00 84.69 202 LEU A C 1
ATOM 1546 O O . LEU A 1 202 ? -8.086 10.752 -7.547 1.00 84.69 202 LEU A O 1
ATOM 1550 N N . SER A 1 203 ? -5.950 10.204 -7.988 1.00 86.50 203 SER A N 1
ATOM 1551 C CA . SER A 1 203 ? -5.386 10.700 -6.721 1.00 86.50 203 SER A CA 1
ATOM 1552 C C . SER A 1 203 ? -6.248 10.263 -5.511 1.00 86.50 203 SER A C 1
ATOM 1554 O O . SER A 1 203 ? -6.608 9.090 -5.391 1.00 86.50 203 SER A O 1
ATOM 1556 N N . TRP A 1 204 ? -6.640 11.192 -4.638 1.00 83.56 204 TRP A N 1
ATOM 1557 C CA . TRP A 1 204 ? -7.478 11.002 -3.445 1.00 83.56 204 TRP A CA 1
ATOM 1558 C C . TRP A 1 204 ? -8.883 10.426 -3.698 1.00 83.56 204 TRP A C 1
ATOM 1560 O O . TRP A 1 204 ? -9.639 10.180 -2.747 1.00 83.56 204 TRP A O 1
ATOM 1570 N N . ALA A 1 205 ? -9.288 10.251 -4.959 1.00 79.81 205 ALA A N 1
ATOM 1571 C CA . ALA A 1 205 ? -10.485 9.487 -5.288 1.00 79.81 205 ALA A CA 1
ATOM 1572 C C . ALA A 1 205 ? -10.289 7.992 -5.010 1.00 79.81 205 ALA A C 1
ATOM 1574 O O . ALA A 1 205 ? -11.258 7.348 -4.626 1.00 79.81 205 ALA A O 1
ATOM 1575 N N . ILE A 1 206 ? -9.062 7.473 -5.147 1.00 81.00 206 ILE A N 1
ATOM 1576 C CA . ILE A 1 206 ? -8.752 6.046 -4.975 1.00 81.00 206 ILE A CA 1
ATOM 1577 C C . ILE A 1 206 ? -7.684 5.753 -3.927 1.00 81.00 206 ILE A C 1
ATOM 1579 O O . ILE A 1 206 ? -7.645 4.627 -3.461 1.00 81.00 206 ILE A O 1
ATOM 1583 N N . THR A 1 207 ? -6.843 6.718 -3.540 1.00 84.25 207 THR A N 1
ATOM 1584 C CA . THR A 1 207 ? -5.838 6.528 -2.478 1.00 84.25 207 THR A CA 1
ATOM 1585 C C . THR A 1 207 ? -6.187 7.305 -1.208 1.00 84.25 207 THR A C 1
ATOM 1587 O O . THR A 1 207 ? -6.869 8.333 -1.246 1.00 84.25 207 THR A O 1
ATOM 1590 N N . ASN A 1 208 ? -5.691 6.824 -0.070 1.00 83.56 208 ASN A N 1
ATOM 1591 C CA . ASN A 1 208 ? -5.778 7.476 1.235 1.00 83.56 208 ASN A CA 1
ATOM 1592 C C . ASN A 1 208 ? -4.519 8.286 1.607 1.00 83.56 208 ASN A C 1
ATOM 1594 O O . ASN A 1 208 ? -4.566 9.033 2.582 1.00 83.56 208 ASN A O 1
ATOM 1598 N N . VAL A 1 209 ? -3.410 8.136 0.875 1.00 86.50 209 VAL A N 1
ATOM 1599 C CA . VAL A 1 209 ? -2.141 8.858 1.073 1.00 86.50 209 VAL A CA 1
ATOM 1600 C C . VAL A 1 209 ? -1.447 9.045 -0.279 1.00 86.50 209 VAL A C 1
ATOM 1602 O O . VAL A 1 209 ? -1.541 8.193 -1.159 1.00 86.50 209 VAL A O 1
ATOM 1605 N N . GLU A 1 210 ? -0.727 10.153 -0.470 1.00 89.06 210 GLU A N 1
ATOM 1606 C CA . GLU A 1 210 ? 0.127 10.353 -1.646 1.00 89.06 210 GLU A CA 1
ATOM 1607 C C . GLU A 1 210 ? 1.614 10.292 -1.280 1.00 89.06 210 GLU A C 1
ATOM 1609 O O . GLU A 1 210 ? 2.095 11.081 -0.469 1.00 89.06 210 GLU A O 1
ATOM 1614 N N . HIS A 1 211 ? 2.362 9.426 -1.964 1.00 90.62 211 HIS A N 1
ATOM 1615 C CA . HIS A 1 211 ? 3.809 9.253 -1.802 1.00 90.62 211 HIS A CA 1
ATOM 1616 C C . HIS A 1 211 ? 4.553 9.626 -3.089 1.00 90.62 211 HIS A C 1
ATOM 1618 O O . HIS A 1 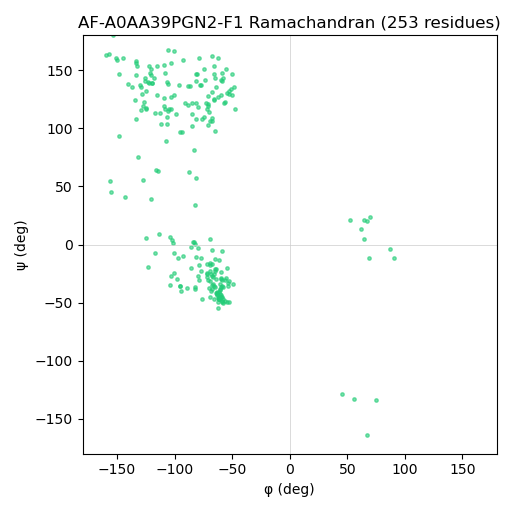211 ? 5.145 8.795 -3.778 1.00 90.62 211 HIS A O 1
ATOM 1624 N N . LYS A 1 212 ? 4.477 10.905 -3.479 1.00 90.00 212 LYS A N 1
ATOM 1625 C CA . LYS A 1 212 ? 5.049 11.404 -4.750 1.00 90.00 212 LYS A CA 1
ATOM 1626 C C . LYS A 1 212 ? 6.562 11.190 -4.860 1.00 90.00 212 LYS A C 1
ATOM 1628 O O . LYS A 1 212 ? 7.083 11.117 -5.970 1.00 90.00 212 LYS A O 1
ATOM 1633 N N . ASP A 1 213 ? 7.248 11.063 -3.733 1.00 90.81 213 ASP A N 1
ATOM 1634 C CA . ASP A 1 213 ? 8.662 10.716 -3.619 1.00 90.81 213 ASP A CA 1
ATOM 1635 C C . ASP A 1 213 ? 8.974 9.287 -4.098 1.00 90.81 213 ASP A C 1
ATOM 1637 O O . ASP A 1 213 ? 10.061 9.050 -4.622 1.00 90.81 213 ASP A O 1
ATOM 1641 N N . MET A 1 214 ? 8.009 8.357 -4.066 1.00 93.38 214 MET A N 1
ATOM 1642 C CA . MET A 1 214 ? 8.170 7.002 -4.619 1.00 93.38 214 MET A CA 1
ATOM 1643 C C . MET A 1 214 ? 8.373 6.974 -6.143 1.00 93.38 214 MET A C 1
ATOM 1645 O O . MET A 1 214 ? 8.812 5.956 -6.675 1.00 93.38 214 MET A O 1
ATOM 1649 N N . ARG A 1 215 ? 8.140 8.083 -6.865 1.00 91.31 215 ARG A N 1
ATOM 1650 C CA . ARG A 1 215 ? 8.371 8.173 -8.323 1.00 91.31 215 ARG A CA 1
ATOM 1651 C C . ARG A 1 215 ? 9.816 7.884 -8.714 1.00 91.31 215 ARG A C 1
ATOM 1653 O O . ARG A 1 215 ? 10.055 7.340 -9.789 1.00 91.31 215 ARG A O 1
ATOM 1660 N N . VAL A 1 216 ? 10.777 8.206 -7.844 1.00 92.19 216 VAL A N 1
ATOM 1661 C CA . VAL A 1 216 ? 12.199 7.924 -8.099 1.00 92.19 216 VAL A CA 1
ATOM 1662 C C . VAL A 1 216 ? 12.455 6.425 -8.297 1.00 92.19 216 VAL A C 1
ATOM 1664 O O . VAL A 1 216 ? 13.328 6.035 -9.069 1.00 92.19 216 VAL A O 1
ATOM 1667 N N . LEU A 1 217 ? 11.649 5.563 -7.671 1.00 93.75 217 LEU A N 1
ATOM 1668 C CA . LEU A 1 217 ? 11.788 4.110 -7.766 1.00 93.75 217 LEU A CA 1
ATOM 1669 C C . LEU A 1 217 ? 11.497 3.600 -9.181 1.00 93.75 217 LEU A C 1
ATOM 1671 O O . LEU A 1 217 ? 12.170 2.680 -9.642 1.00 93.75 217 LEU A O 1
ATOM 1675 N N . LEU A 1 218 ? 10.565 4.236 -9.901 1.00 92.31 218 LEU A N 1
ATOM 1676 C CA . LEU A 1 218 ? 10.326 3.938 -11.315 1.00 92.31 218 LEU A CA 1
ATOM 1677 C C . LEU A 1 218 ? 11.549 4.262 -12.168 1.00 92.31 218 LEU A C 1
ATOM 1679 O O . LEU A 1 218 ? 11.932 3.469 -13.025 1.00 92.31 218 LEU A O 1
ATOM 1683 N N . LEU A 1 219 ? 12.195 5.402 -11.911 1.00 91.56 219 LEU A N 1
ATOM 1684 C CA . LEU A 1 219 ? 13.395 5.809 -12.641 1.00 91.56 219 LEU A CA 1
ATOM 1685 C C . LEU A 1 219 ? 14.542 4.821 -12.400 1.00 91.56 219 LEU A C 1
ATOM 1687 O O . LEU A 1 219 ? 15.234 4.438 -13.346 1.00 91.56 219 LEU A O 1
ATOM 1691 N N . HIS A 1 220 ? 14.705 4.353 -11.160 1.00 92.88 220 HIS A N 1
ATOM 1692 C CA . HIS A 1 220 ? 15.671 3.306 -10.832 1.00 92.88 220 HIS A CA 1
ATOM 1693 C C . HIS A 1 220 ? 15.353 1.979 -11.539 1.00 92.88 220 HIS A C 1
ATOM 1695 O O . HIS A 1 220 ? 16.267 1.372 -12.093 1.00 92.88 220 HIS A O 1
ATOM 1701 N N . LEU A 1 221 ? 14.086 1.546 -11.584 1.00 92.19 221 LEU A N 1
ATOM 1702 C CA . LEU A 1 221 ? 13.667 0.342 -12.320 1.00 92.19 221 LEU A CA 1
ATOM 1703 C C . LEU A 1 221 ? 13.952 0.463 -13.828 1.00 92.19 221 LEU A C 1
ATOM 1705 O O . LEU A 1 221 ? 14.546 -0.439 -14.418 1.00 92.19 221 LEU A O 1
ATOM 1709 N N . MET A 1 222 ? 13.627 1.605 -14.440 1.00 90.81 222 MET A N 1
ATOM 1710 C CA . MET A 1 222 ? 13.915 1.875 -15.855 1.00 90.81 222 MET A CA 1
ATOM 1711 C C . MET A 1 222 ? 15.420 1.853 -16.153 1.00 90.81 222 MET A C 1
ATOM 1713 O O . MET A 1 222 ? 15.863 1.232 -17.122 1.00 90.81 222 MET A O 1
ATOM 1717 N N . ALA A 1 223 ? 16.225 2.516 -15.319 1.00 90.50 223 ALA A N 1
ATOM 1718 C CA . ALA A 1 223 ? 17.677 2.539 -15.472 1.00 90.50 223 ALA A CA 1
ATOM 1719 C C . ALA A 1 223 ? 18.297 1.148 -15.270 1.00 90.50 223 ALA A C 1
ATOM 1721 O O . ALA A 1 223 ? 19.238 0.781 -15.980 1.00 90.50 223 ALA A O 1
ATOM 1722 N N . TYR A 1 224 ? 17.749 0.363 -14.340 1.00 89.25 224 TYR A N 1
ATOM 1723 C CA . TYR A 1 224 ? 18.160 -1.012 -14.095 1.00 89.25 224 TYR A CA 1
ATOM 1724 C C . TYR A 1 224 ? 17.915 -1.891 -15.325 1.00 89.25 224 TYR A C 1
ATOM 1726 O O . TYR A 1 224 ? 18.857 -2.521 -15.806 1.00 89.25 224 TYR A O 1
ATOM 1734 N N . TRP A 1 225 ? 16.717 -1.858 -15.919 1.00 87.25 225 TRP A N 1
ATOM 1735 C CA . TRP A 1 225 ? 16.457 -2.613 -17.150 1.00 87.25 225 TRP A CA 1
ATOM 1736 C C . TRP A 1 225 ? 17.295 -2.157 -18.325 1.00 87.25 225 TRP A C 1
ATOM 1738 O O . TRP A 1 225 ? 17.827 -3.006 -19.034 1.00 87.25 225 TRP A O 1
ATOM 1748 N N . LYS A 1 226 ? 17.475 -0.844 -18.514 1.00 88.06 226 LYS A N 1
ATOM 1749 C CA . LYS A 1 226 ? 18.379 -0.338 -19.553 1.00 88.06 226 LYS A CA 1
ATOM 1750 C C . LYS A 1 226 ? 19.754 -0.987 -19.411 1.00 88.06 226 LYS A C 1
ATOM 1752 O O . LYS A 1 226 ? 20.277 -1.513 -20.387 1.00 88.06 226 LYS A O 1
ATOM 1757 N N . LYS A 1 227 ? 20.312 -0.992 -18.195 1.00 85.25 227 LYS A N 1
ATOM 1758 C CA . LYS A 1 227 ? 21.612 -1.607 -17.910 1.00 85.25 227 LYS A CA 1
ATOM 1759 C C . LYS A 1 227 ? 21.616 -3.098 -18.253 1.00 85.25 227 LYS A C 1
ATOM 1761 O O . LYS A 1 227 ? 22.514 -3.527 -18.970 1.00 85.25 227 LYS A O 1
ATOM 1766 N N . VAL A 1 228 ? 20.610 -3.855 -17.810 1.00 82.81 228 VAL A N 1
ATOM 1767 C CA . VAL A 1 228 ? 20.481 -5.300 -18.088 1.00 82.81 228 VAL A CA 1
ATOM 1768 C C . VAL A 1 228 ? 20.413 -5.584 -19.592 1.00 82.81 228 VAL A C 1
ATOM 1770 O O . VAL A 1 228 ? 21.190 -6.396 -20.090 1.00 82.81 228 VAL A O 1
ATOM 1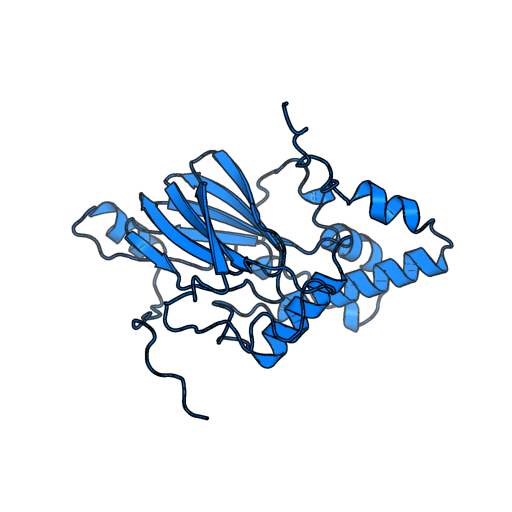773 N N . ILE A 1 229 ? 19.547 -4.875 -20.321 1.00 85.50 229 ILE A N 1
ATOM 1774 C CA . ILE A 1 229 ? 19.360 -5.039 -21.771 1.00 85.50 229 ILE A CA 1
ATOM 1775 C C . ILE A 1 229 ? 20.662 -4.715 -22.514 1.00 85.50 229 ILE A C 1
ATOM 1777 O O . ILE A 1 229 ? 21.110 -5.491 -23.353 1.00 85.50 229 ILE A O 1
ATOM 1781 N N . THR A 1 230 ? 21.314 -3.596 -22.180 1.00 85.75 230 THR A N 1
ATOM 1782 C CA . THR A 1 230 ? 22.567 -3.188 -22.846 1.00 85.75 230 THR A CA 1
ATOM 1783 C C . THR A 1 230 ? 23.756 -4.094 -22.532 1.00 85.75 230 THR A C 1
ATOM 1785 O O . THR A 1 230 ? 24.677 -4.179 -23.336 1.00 85.75 230 THR A O 1
ATOM 1788 N N . ALA A 1 231 ? 23.743 -4.782 -21.388 1.00 80.69 231 ALA A N 1
ATOM 1789 C CA . ALA A 1 231 ? 24.792 -5.720 -20.996 1.00 80.69 231 ALA A CA 1
ATOM 1790 C C . ALA A 1 231 ? 24.633 -7.115 -21.634 1.00 80.69 231 ALA A C 1
ATOM 1792 O O . ALA A 1 231 ? 25.436 -7.998 -21.345 1.00 80.69 231 ALA A O 1
ATOM 1793 N N . GLY A 1 232 ? 23.606 -7.334 -22.467 1.00 67.06 232 GLY A N 1
ATOM 1794 C CA . GLY A 1 232 ? 23.300 -8.651 -23.035 1.00 67.06 232 GLY A CA 1
ATOM 1795 C C . GLY A 1 232 ? 22.777 -9.651 -21.998 1.00 67.06 232 GLY A C 1
ATOM 1796 O O . GLY A 1 232 ? 22.928 -10.856 -22.179 1.00 67.06 232 GLY A O 1
ATOM 1797 N N . GLY A 1 233 ? 22.204 -9.165 -20.889 1.00 59.69 233 GLY A N 1
ATOM 1798 C CA . GLY A 1 233 ? 21.641 -10.015 -19.843 1.00 59.69 233 GLY A CA 1
ATOM 1799 C C . GLY A 1 233 ? 20.460 -10.836 -20.360 1.00 59.69 233 GLY A C 1
ATOM 1800 O O . GLY A 1 233 ? 19.588 -10.311 -21.051 1.00 59.69 233 GLY A O 1
ATOM 1801 N N . ASN A 1 234 ? 20.428 -12.126 -20.018 1.00 53.91 234 ASN A N 1
ATOM 1802 C CA . ASN A 1 234 ? 19.371 -13.038 -20.444 1.00 53.91 234 ASN A CA 1
ATOM 1803 C C . ASN A 1 234 ? 18.046 -12.677 -19.739 1.00 53.91 234 ASN A C 1
ATOM 1805 O O . ASN A 1 234 ? 17.895 -12.901 -18.537 1.00 53.91 234 ASN A O 1
ATOM 1809 N N . ILE A 1 235 ? 17.109 -12.077 -20.479 1.00 55.03 235 ILE A N 1
ATOM 1810 C CA . ILE A 1 235 ? 15.865 -11.485 -19.951 1.00 55.03 235 ILE A CA 1
ATOM 1811 C C . ILE A 1 235 ? 14.949 -12.561 -19.329 1.00 55.03 235 ILE A C 1
ATOM 1813 O O . ILE A 1 235 ? 14.262 -12.298 -18.341 1.00 55.03 235 ILE A O 1
ATOM 1817 N N . GLU A 1 236 ? 15.005 -13.797 -19.834 1.00 48.44 236 GLU A N 1
ATOM 1818 C CA . GLU A 1 236 ? 14.185 -14.925 -19.367 1.00 48.44 236 GLU A CA 1
ATOM 1819 C C . GLU A 1 236 ? 14.510 -15.360 -17.926 1.00 48.44 236 GLU A C 1
ATOM 1821 O O . GLU A 1 236 ? 13.606 -15.668 -17.154 1.00 48.44 236 GLU A O 1
ATOM 1826 N N . GLY A 1 237 ? 15.777 -15.298 -17.499 1.00 45.62 237 GLY A N 1
ATOM 1827 C CA . GLY A 1 237 ? 16.171 -15.681 -16.134 1.00 45.62 237 GLY A CA 1
ATOM 1828 C C . GLY A 1 237 ? 15.680 -14.716 -15.043 1.00 45.62 237 GLY A C 1
ATOM 1829 O O . GLY A 1 237 ? 15.529 -15.106 -13.884 1.00 45.62 237 GLY A O 1
ATOM 1830 N N . MET A 1 238 ? 15.394 -13.459 -15.399 1.00 50.28 238 MET A N 1
ATOM 1831 C CA . MET A 1 238 ? 14.876 -12.441 -14.473 1.00 50.28 238 MET A CA 1
ATOM 1832 C C . MET A 1 238 ? 13.364 -12.538 -14.264 1.00 50.28 238 MET A C 1
ATOM 1834 O O . MET A 1 238 ? 12.900 -12.320 -13.148 1.00 50.28 238 MET A O 1
ATOM 1838 N N . LEU A 1 239 ? 12.606 -12.879 -15.310 1.00 47.38 239 LEU A N 1
ATOM 1839 C CA . LEU A 1 239 ? 11.161 -13.096 -15.198 1.00 47.38 239 LEU A CA 1
ATOM 1840 C C . LEU A 1 239 ? 10.859 -14.380 -14.413 1.00 47.38 239 LEU A C 1
ATOM 1842 O O . LEU A 1 239 ? 9.959 -14.383 -13.583 1.00 47.38 239 LEU A O 1
ATOM 1846 N N . VAL A 1 240 ? 11.663 -15.434 -14.598 1.00 43.75 240 VAL A N 1
ATOM 1847 C CA . VAL A 1 240 ? 11.450 -16.745 -13.957 1.00 43.75 240 VAL A CA 1
ATOM 1848 C C . VAL A 1 240 ? 11.915 -16.785 -12.494 1.00 43.75 240 VAL A C 1
ATOM 1850 O O . VAL A 1 240 ? 11.303 -17.471 -11.685 1.00 43.75 240 VAL A O 1
ATOM 1853 N N . SER A 1 241 ? 12.944 -16.023 -12.103 1.00 38.31 241 SER A N 1
ATOM 1854 C CA . SER A 1 241 ? 13.403 -15.978 -10.696 1.00 38.31 241 SER A CA 1
ATOM 1855 C C . SER A 1 241 ? 12.519 -15.134 -9.766 1.00 38.31 241 SER A C 1
ATOM 1857 O O . SER A 1 241 ? 12.686 -15.208 -8.554 1.00 38.31 241 SER A O 1
ATOM 1859 N N . HIS A 1 242 ? 11.595 -14.339 -10.320 1.00 43.44 242 HIS A N 1
ATOM 1860 C CA . HIS A 1 242 ? 10.706 -13.428 -9.581 1.00 43.44 242 HIS A CA 1
ATOM 1861 C C . HIS A 1 242 ? 9.212 -13.669 -9.884 1.00 43.44 242 HIS A C 1
ATOM 1863 O O . HIS A 1 242 ? 8.350 -12.913 -9.428 1.00 43.44 242 HIS A O 1
ATOM 1869 N N . ALA A 1 243 ? 8.896 -14.705 -10.663 1.00 35.19 243 ALA A N 1
ATOM 1870 C CA . ALA A 1 243 ? 7.545 -15.210 -10.848 1.00 35.19 243 ALA A CA 1
ATOM 1871 C C . ALA A 1 243 ? 7.335 -16.374 -9.874 1.00 35.19 243 ALA A C 1
ATOM 1873 O O . ALA A 1 243 ? 7.706 -17.512 -10.154 1.00 35.19 243 ALA A O 1
ATOM 1874 N N . ILE A 1 244 ? 6.723 -16.101 -8.719 1.00 33.59 244 ILE A N 1
ATOM 1875 C CA . ILE A 1 244 ? 5.994 -17.166 -8.031 1.00 33.59 244 ILE A CA 1
ATOM 1876 C C . ILE A 1 244 ? 4.806 -17.477 -8.942 1.00 33.59 244 ILE A C 1
ATOM 1878 O O . ILE A 1 244 ? 3.909 -16.657 -9.117 1.00 33.59 244 ILE A O 1
ATOM 1882 N N . SER A 1 245 ? 4.904 -18.625 -9.604 1.00 33.38 245 SER A N 1
ATOM 1883 C CA . SER A 1 245 ? 3.947 -19.135 -10.577 1.00 33.38 245 SER A CA 1
ATOM 1884 C C . SER A 1 245 ? 2.523 -19.168 -10.002 1.00 33.38 245 SER A C 1
ATOM 1886 O O . SER A 1 245 ? 2.270 -19.680 -8.908 1.00 33.38 245 SER A O 1
ATOM 1888 N N . SER A 1 246 ? 1.582 -18.653 -10.792 1.00 34.34 246 SER A N 1
ATOM 1889 C CA . SER A 1 246 ? 0.132 -18.781 -10.623 1.00 34.34 246 SER A CA 1
ATOM 1890 C C . SER A 1 246 ? -0.389 -20.209 -10.865 1.00 34.34 246 SER A C 1
ATOM 1892 O O . SER A 1 246 ? -1.595 -20.435 -10.810 1.00 34.34 246 SER A O 1
ATOM 1894 N N . ASP A 1 247 ? 0.479 -21.199 -11.098 1.00 32.59 247 ASP A N 1
ATOM 1895 C CA . ASP A 1 247 ? 0.070 -22.567 -11.456 1.00 32.59 247 ASP A CA 1
ATOM 1896 C C . ASP A 1 247 ? -0.277 -23.448 -10.248 1.00 32.59 247 ASP A C 1
ATOM 1898 O O . ASP A 1 247 ? -0.641 -24.611 -10.410 1.00 32.59 247 ASP A O 1
ATOM 1902 N N . SER A 1 248 ? -0.224 -22.920 -9.022 1.00 30.75 248 SER A N 1
ATOM 1903 C CA . SER A 1 248 ? -0.552 -23.697 -7.815 1.00 30.75 248 SER A CA 1
ATOM 1904 C C . SER A 1 248 ? -2.053 -23.786 -7.480 1.00 30.75 248 SER A C 1
ATOM 1906 O O . SER A 1 248 ? -2.404 -24.450 -6.507 1.00 30.75 248 SER A O 1
ATOM 1908 N N . PHE A 1 249 ? -2.953 -23.213 -8.295 1.00 31.36 249 PHE A N 1
ATOM 1909 C CA . PHE A 1 249 ? -4.408 -23.236 -8.041 1.00 31.36 249 PHE A CA 1
ATOM 1910 C C . PHE A 1 249 ? -5.267 -24.039 -9.030 1.00 31.36 249 PHE A C 1
ATOM 1912 O O . PHE A 1 249 ? -6.494 -24.037 -8.913 1.00 31.36 249 PHE A O 1
ATOM 1919 N N . THR A 1 250 ? -4.679 -24.811 -9.948 1.00 31.73 250 THR A N 1
ATOM 1920 C CA . THR A 1 250 ? -5.471 -25.766 -10.747 1.00 31.73 250 THR A CA 1
ATOM 1921 C C . THR A 1 250 ? -5.674 -27.072 -9.976 1.00 31.73 250 THR A C 1
ATOM 1923 O O . THR A 1 250 ? -4.981 -28.074 -10.144 1.00 31.73 250 THR A O 1
ATOM 1926 N N . GLY A 1 251 ? -6.660 -27.054 -9.078 1.00 29.56 251 GLY A N 1
ATOM 1927 C CA . GLY A 1 251 ? -7.221 -28.269 -8.505 1.00 29.56 251 GLY A CA 1
ATOM 1928 C C . GLY A 1 251 ? -7.750 -29.178 -9.616 1.00 29.56 251 GLY A C 1
ATOM 1929 O O . GLY A 1 251 ? -8.604 -28.785 -10.407 1.00 29.56 251 GLY A O 1
ATOM 1930 N N . SER A 1 252 ? -7.226 -30.402 -9.670 1.00 28.58 252 SER A N 1
ATOM 1931 C CA . SER A 1 252 ? -7.739 -31.488 -10.506 1.00 28.58 252 SER A CA 1
ATOM 1932 C C . SER A 1 252 ? -9.255 -31.669 -10.297 1.00 28.58 252 SER A C 1
ATOM 1934 O O . SER A 1 252 ? -9.699 -31.721 -9.144 1.00 28.58 252 SER A O 1
ATOM 1936 N N . PRO A 1 253 ? -10.059 -31.811 -11.369 1.00 33.66 253 PRO A N 1
ATOM 1937 C CA . PRO A 1 253 ? -11.457 -32.178 -11.230 1.00 33.66 253 PRO A CA 1
ATOM 1938 C C . PRO A 1 253 ? -11.520 -33.638 -10.778 1.00 33.66 253 PRO A C 1
ATOM 1940 O O . PRO A 1 253 ? -11.118 -34.547 -11.506 1.00 33.66 253 PRO A O 1
ATOM 1943 N N . ARG A 1 254 ? -12.007 -33.873 -9.558 1.00 35.56 254 ARG A N 1
ATOM 1944 C CA . ARG A 1 254 ? -12.396 -35.223 -9.149 1.00 35.56 254 ARG A CA 1
ATOM 1945 C C . ARG A 1 254 ? -13.694 -35.588 -9.864 1.00 35.56 254 ARG A C 1
ATOM 1947 O O . ARG A 1 254 ? -14.685 -34.870 -9.737 1.00 35.56 254 ARG A O 1
ATOM 1954 N N . ALA A 1 255 ? -13.623 -36.678 -10.623 1.00 38.88 255 ALA A N 1
ATOM 1955 C CA . ALA A 1 255 ? -14.766 -37.499 -11.004 1.00 38.88 255 ALA A CA 1
ATOM 1956 C C . ALA A 1 255 ? -15.440 -38.114 -9.767 1.00 38.88 255 ALA A C 1
ATOM 1958 O O . ALA A 1 255 ? -14.742 -38.276 -8.735 1.00 38.88 255 ALA A O 1
#

pLDDT: mean 81.07, std 18.46, range [28.58, 97.38]

Solvent-accessible surface area (backbone atoms only — not comparable to full-atom values): 14578 Å² total; per-residue (Å²): 135,95,83,84,87,64,65,80,85,80,78,88,76,93,80,57,71,66,54,51,52,56,23,44,72,49,51,96,78,30,64,67,38,68,46,82,75,39,67,35,59,84,68,80,80,87,56,86,67,49,78,60,50,26,40,40,58,57,17,42,64,73,41,61,78,69,79,42,76,83,68,63,61,74,82,46,39,53,71,33,17,31,32,32,46,32,16,43,71,24,69,50,75,71,27,24,50,50,42,10,36,17,37,40,37,36,25,72,34,42,28,34,41,36,36,46,44,42,63,70,67,80,51,99,80,54,84,53,85,56,68,61,70,77,67,57,52,73,64,80,56,76,48,70,91,52,33,43,74,50,81,45,78,41,40,57,76,37,75,46,78,48,60,58,57,44,34,30,32,38,38,24,71,32,56,24,36,34,40,38,32,53,39,48,42,68,70,47,44,69,56,41,54,45,16,39,52,52,39,72,77,47,36,78,70,40,23,91,58,86,54,76,60,54,56,51,46,54,55,23,40,54,52,34,50,52,49,39,60,75,68,69,50,68,67,67,64,59,45,59,74,47,47,85,70,81,75,84,72,77,74,78,82,80,126

Foldseek 3Di:
DDDPPQDPDPDDDDDDVVLLVVQLVVPPVRDWDKPPWAFDLPDDDDDPCPCLFFVLVVLLVVCVPVPDPLLVQDDLSRQFKGKMWTHAFDKDFWFAAALLWKKKKAWAAAKKKKKWKDFPDADPVGDDLVNCPPQDDSNRDRPPNTIDIDIDMHHHGDIDIGGGNTTMMMGGRHGTMMMMGTGDGPLPVVSSNSSNVNCVPCPVVHHPDYDVSCVSSVVSSVVSVVVCVVVVHDPVVRNVSNDPDPPPPPDDDDD

Nearest PDB structures (foldseek):
  3kv6-assembly2_D  TM=7.121E-01  e=5.194E-10  Homo sapiens
  4qxb-assembly2_C  TM=7.218E-01  e=2.556E-09  Mus musculus
  3pu3-assembly1_A  TM=7.028E-01  e=6.195E-09  Homo sapiens
  3kv9-assembly1_A  TM=6.902E-01  e=9.934E-09  Homo sapiens
  3pus-assembly2_B  TM=6.907E-01  e=1.901E-08  Homo sapiens

Sequence (255 aa):
MPLLDRRLPTVIITSTLQTVLNEGSKGKKGRVLNALTLPMPNTTLQSALFHEVASHLEACKVTRSIGSDLLAAPFPAAALSWGLASVAGAIAPPHSDFGGSAVKIQTLTGCKIWFVISKCQEDEWGETWDSFLRDFQADSKVNSDVYQCEVVLVEPGTLWFQHLNTLHTMATESNSLVWGQHFFPASAICSVIMGWVHTAFLSWAITNVEHKDMRVLLLHLMAYWKKVITAGGNIEGMLVSHAISSDSFTGSPRA

Mean predicted aligned error: 9.26 Å

=== Feature glossary ===
The record interleaves many kinds of information about one protein. Here is each kind framed as the question it answers.

Q: What known structures does this most resemble?
A: Structural nearest neighbors (via Foldseek easy-search vs the PDB). Reported per hit: target PDB id, E-value, and alignment TM-score. A TM-score above ~0.5 is the conventional threshold for 'same fold'.

Q: Where is each backbone atom in 3D?
A: The mmCIF table is the protein's shape written out atom by atom. For each backbone N, Cα, C, and carbonyl O, it records an (x, y, z) coordinate triple in Å plus the residue type, chain letter, and residue number.

Q: What are the backbone torsion angles?
A: The φ/ψ torsion pair specifies the backbone conformation at each residue. φ rotates about the N–Cα bond, ψ about the Cα–C bond. Steric clashes forbid most of the (φ, ψ) plane — the allowed regions (α-helix basin, β-sheet basin, left-handed helix) are the Ramachandra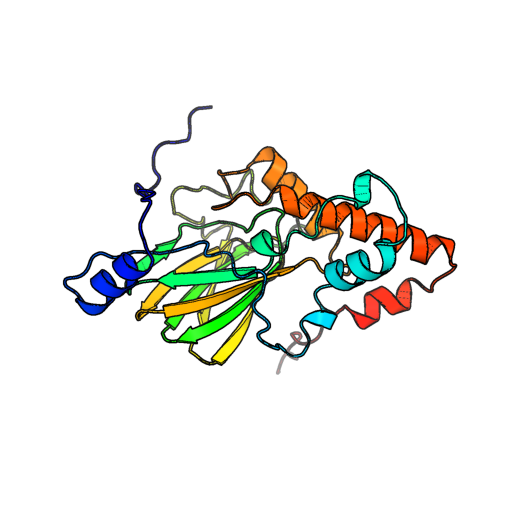n-allowed regions.

Q: Which residues are buried vs exposed?
A: Solvent-accessible surface area (SASA) is the area in Å² traced out by the centre of a 1.4 Å probe sphere (a water molecule) rolled over the protein's van der Waals surface (Shrake–Rupley / Lee–Richards construction). Buried residues have near-zero SASA; fully exposed residues can exceed 200 Å². The total SASA scales roughly with the number of surface residues.

Q: How confident is the AlphaFold model at each residue?
A: pLDDT is the predicted lDDT-Cα score: AlphaFold's confidence that the local environment of each residue (all inter-atomic distances within 15 Å) is correctly placed. It is a per-residue number between 0 and 100, with higher meaning more reliable.

Q: What does the local fold look like, residue by residue?
A: 3Di is Foldseek's structural alphabet. Each residue is assigned one of twenty discrete states based on how its Cα sits relative to its spatial (not sequential) neighbors. Aligning 3Di strings finds structural homologs roughly as well as full 3D superposition, but orders of magnitude faster.

Q: How big and how compact is the whole molecule?
A: Radius of gyration (Rg) is the root-mean-square distance of Cα atoms from their centroid — a single number for overall size and compactness. A globular domain of N residues has Rg ≈ 2.2·N^0.38 Å; an extended or disordered chain has a much larger Rg. The Cα contact count is the number of residue pairs whose Cα atoms are within 8 Å and are more than four positions apart in sequence — a standard proxy for tertiary packing density. The bounding box is the smallest axis-aligned box enclosing all Cα atoms.

Q: Which residues are in helices, strands, or loops?
A: DSSP 8-state secondary structure assigns each residue one of H (α-helix), G (3₁₀-helix), I (π-helix), E (extended β-strand), B (isolated β-bridge), T (hydrogen-bonded turn), S (bend), or '-' (coil). The assignment is computed from backbone hydrogen-bond geometry via the Kabsch–Sander algorithm.

Q: How mobile is each atom in the crystal?
A: Crystallographic B-factors measure how much each atom's electron density is smeared out, in Å². They rise in mobile loops and surface residues and fall in the buried interior. In AlphaFold models this column is repurposed to hold pLDDT instead.

Q: What if only a Cα trace is available?
A: P-SEA three-state annotation labels each residue as helix, strand, or coil based purely on the geometry of the Cα trace. It serves as a fallback when the full backbone (and thus DSSP) is unavailable.

Q: What family and function is it annotated with?
A: Database cross-references. InterPro integrates a dozen domain/family signature databases into unified entries with residue-range hits. GO terms attach function/process/location labels with evidence codes. CATH codes position the fold in a four-level structural taxonomy. Organism is the NCBI-taxonomy species name.

Q: Are the domains correctly placed relative to each other?
A: Predicted Aligned Error (PAE) is an AlphaFold confidence matrix: entry (i, j) is the expected error in the position of residue j, in ångströms, when the prediction is superimposed on the true structure at residue i. Low PAE within a block of residues means that block is internally rigid and well-predicted; high PAE between two blocks means their relative placement is uncertain even if each block individually is confident.

Q: What do the diagnostic plots show?
A: Three diagnostic plots accompany the record. The Cα contact map visualizes the tertiary structure as a 2D adjacency matrix (8 Å cutoff, sequence-local contacts suppressed). The Ramachandran plot shows the distribution of backbone (φ, ψ) torsions, with points in the α and β basins reflecting secondary structure content. The PAE plot shows AlphaFold's inter-residue confidence as a color matrix.

Q: What is the amino-acid chain?
A: Primary structure: the covalent order of the twenty standard amino acids along the backbone. Two proteins with the same sequence will (almost always) fold to the same structure; two with 30% identity often share a fold but not the details.

Q: What do the rendered images show?
A: The six renders are orthographic views along the three Cartesian axes in both directions. Representation (cartoon, sticks, or surface) and color scheme (sequence-rainbow or by-chain) vary across proteins so the training set covers all the common visualization conventions.